Protein AF-0000000076758536 (afdb_homodimer)

Organism: NCBI:txid411473

Radius of gyration: 16.32 Å; Cα contacts (8 Å, |Δi|>4): 353; chains: 2; bounding box: 33×48×40 Å

Secondary structure (DSSP, 8-state):
-HHHHHHHHHHHHHHHTT-EEEE-B-TT-TT--SEEEEETTTEEEEEEE--TT----HHHHHHHHHHHHTT-EEEEE-SGGGHHHHHHHHHHGGG-/-HHHHHHHHHHHHHHHTT-EEEE-B-TT-TT--SEEEEETTTEEEEEEE--TT----HHHHHHHHHHHHTT-EEEEE-SGGGHHHHHHHHHHGGG-

InterPro domains:
  IPR011856 tRNA endonuclease-like domain superfamily [G3DSA:3.40.1350.10] (2-91)
  IPR014883 VRR-NUC domain [PF08774] (23-78)
  IPR014883 VRR-NUC domain [SM00990] (1-81)

pLDDT: mean 95.79, std 9.88, range [32.22, 98.94]

Foldseek 3Di:
DQQVVLLVLLQVVLVVQVWGKDQDDDVVQPQFAGIWIAHPPRFIAGEHTDAAPDDGDPSNVVNVVVCVVVPHHYYYHHDNVCSVVVVVVRVCVNVD/DQQVVLLVLLQVVLVVQVWGWDQDDDVVQPQFAGIWIAHPPRFIAGEHTDAAPDDGDPSNVVNVVVCVVVPHHYYYHHDNVCSVVVVVVRVCVNVD

Solvent-accessible surface area (backbone atoms only — not comparable to full-atom values): 10197 Å² total; per-residue (Å²): 111,66,38,57,52,41,50,51,52,46,34,50,52,34,42,75,65,68,23,46,54,43,49,43,40,28,82,95,47,83,40,58,42,48,27,40,37,44,28,57,81,47,28,58,36,34,35,32,72,29,39,72,88,54,75,79,50,71,59,30,50,50,42,46,51,52,43,41,73,25,49,38,49,70,42,80,40,39,51,68,81,53,44,62,58,50,53,52,49,45,67,48,66,74,73,112,110,65,37,57,52,41,50,52,51,45,33,51,52,34,42,75,64,68,23,46,55,43,49,44,40,28,84,96,47,81,42,60,42,47,27,38,36,43,28,57,81,47,28,57,36,35,35,31,74,31,39,74,89,55,76,81,51,71,59,31,50,52,42,44,50,52,42,41,72,25,48,39,50,69,42,79,42,39,51,67,81,52,45,61,57,50,53,51,49,46,69,50,67,74,74,112

Sequence (192 aa):
MLEKIIEEKLKKAVKQNGGVCWKFTSPGTAGVPDRIVLMPGGRIAFVEVKAPGEKPRPLQLSRHKLLRRLGFLVYVLDACEGIEKIISEVKSDGTTMLEKIIEEKLKKAVKQNGGVCWKFTSPGTAGVPDRIVLMPGGRIAFVEVKAPGEKPRPLQLSRHKLLRRLGFLVYVLDACEGIEKIISEVKSDGTT

Nearest PDB structures (foldseek):
  4qbo-assembly1_A-2  TM=9.221E-01  e=1.859E-09  Streptococcus phage P9
  4qbn-assembly1_A  TM=9.529E-01  e=3.570E-07  Salmonella phage SETP3
  4qbl-assembly3_D  TM=7.811E-01  e=3.197E-03  Psychrobacter sp. PRwf-1
  4qbl-assembly1_A  TM=7.409E-01  e=2.989E-03  Psychrobacter sp. PRwf-1
  5y7g-assembly3_C  TM=8.352E-01  e=6.640E-02  Pseudomonas aeruginosa PAO1

Structure (mmCIF, N/CA/C/O backbone):
data_AF-0000000076758536-model_v1
#
loop_
_entity.id
_entity.type
_entity.pdbx_description
1 polymer 'VRR-NUC domain protein'
#
loop_
_atom_site.group_PDB
_atom_site.id
_atom_site.type_symbol
_atom_site.label_atom_id
_atom_site.label_alt_id
_atom_site.label_comp_id
_atom_site.label_asym_id
_atom_site.label_entity_id
_atom_site.label_seq_id
_atom_site.pdbx_PDB_ins_code
_atom_site.Cartn_x
_atom_site.Cartn_y
_atom_site.Cartn_z
_atom_site.occupancy
_atom_site.B_iso_or_equiv
_atom_site.auth_seq_id
_atom_site.auth_comp_id
_atom_site.auth_asym_id
_atom_site.auth_atom_id
_atom_site.pdbx_PDB_model_num
ATOM 1 N N . MET A 1 1 ? -3.961 25.438 -4.25 1 73.69 1 MET A N 1
ATOM 2 C CA . MET A 1 1 ? -2.605 25.969 -4.129 1 73.69 1 MET A CA 1
ATOM 3 C C . MET A 1 1 ? -2.016 25.641 -2.762 1 73.69 1 MET A C 1
ATOM 5 O O . MET A 1 1 ? -0.959 25.016 -2.668 1 73.69 1 MET A O 1
ATOM 9 N N . LEU A 1 2 ? -2.895 25.828 -1.777 1 88.31 2 LEU A N 1
ATOM 10 C CA . LEU A 1 2 ? -2.373 25.609 -0.431 1 88.31 2 LEU A CA 1
ATOM 11 C C . LEU A 1 2 ? -2.221 24.125 -0.139 1 88.31 2 LEU A C 1
ATOM 13 O O . LEU A 1 2 ? -1.242 23.703 0.485 1 88.31 2 LEU A O 1
ATOM 17 N N . GLU A 1 3 ? -3.121 23.375 -0.771 1 92.94 3 GLU A N 1
ATOM 18 C CA . GLU A 1 3 ? -3.057 21.922 -0.582 1 92.94 3 GLU A CA 1
ATOM 19 C C . GLU A 1 3 ? -1.794 21.344 -1.207 1 92.94 3 GLU A C 1
ATOM 21 O O . GLU A 1 3 ? -1.15 20.469 -0.62 1 92.94 3 GLU A O 1
ATOM 26 N N . LYS A 1 4 ? -1.45 21.875 -2.336 1 95.44 4 LYS A N 1
ATOM 27 C CA . LYS A 1 4 ? -0.249 21.391 -3.018 1 95.44 4 LYS A CA 1
ATOM 28 C C . LYS A 1 4 ? 1.003 21.703 -2.199 1 95.44 4 LYS A C 1
ATOM 30 O O . LYS A 1 4 ? 1.93 20.891 -2.148 1 95.44 4 LYS A O 1
ATOM 35 N N . ILE A 1 5 ? 1.063 22.781 -1.595 1 96.62 5 ILE A N 1
ATOM 36 C CA . ILE A 1 5 ? 2.191 23.188 -0.762 1 96.62 5 ILE A CA 1
ATOM 37 C C . ILE A 1 5 ? 2.311 22.25 0.435 1 96.62 5 ILE A C 1
ATOM 39 O O . ILE A 1 5 ? 3.41 21.812 0.775 1 96.62 5 ILE A O 1
ATOM 43 N N . ILE A 1 6 ? 1.202 21.984 1.096 1 97.81 6 ILE A N 1
ATOM 44 C CA . ILE A 1 6 ? 1.181 21.094 2.252 1 97.81 6 ILE A CA 1
ATOM 45 C C . ILE A 1 6 ? 1.694 19.719 1.852 1 97.81 6 ILE A C 1
ATOM 47 O O . ILE A 1 6 ? 2.5 19.109 2.564 1 97.81 6 ILE A O 1
ATOM 51 N N . GLU A 1 7 ? 1.249 19.25 0.713 1 97.88 7 GLU A N 1
ATOM 52 C CA . GLU A 1 7 ? 1.66 17.953 0.207 1 97.88 7 GLU A CA 1
ATOM 53 C C . GLU A 1 7 ? 3.162 17.906 -0.066 1 97.88 7 GLU A C 1
ATOM 55 O O . GLU A 1 7 ? 3.84 16.953 0.302 1 97.88 7 GLU A O 1
ATOM 60 N N . GLU A 1 8 ? 3.67 18.906 -0.661 1 98.19 8 GLU A N 1
ATOM 61 C CA . GLU A 1 8 ? 5.094 18.969 -0.98 1 98.19 8 GLU A CA 1
ATOM 62 C C . GLU A 1 8 ? 5.941 19.016 0.287 1 98.19 8 GLU A C 1
ATOM 64 O O . GLU A 1 8 ? 7 18.391 0.355 1 98.19 8 GLU A O 1
ATOM 69 N N . LYS A 1 9 ? 5.492 19.766 1.207 1 98.56 9 LYS A N 1
ATOM 70 C CA . LYS A 1 9 ? 6.215 19.844 2.473 1 98.56 9 LYS A CA 1
ATOM 71 C C . LYS A 1 9 ? 6.199 18.516 3.203 1 98.56 9 LYS A C 1
ATOM 73 O O . LYS A 1 9 ? 7.184 18.141 3.842 1 98.56 9 LYS A O 1
ATOM 78 N N . LEU A 1 10 ? 5.074 17.844 3.174 1 98.75 10 LEU A N 1
ATOM 79 C CA . LEU A 1 10 ? 4.996 16.5 3.738 1 98.75 10 LEU A CA 1
ATOM 80 C C . LEU A 1 10 ? 6 15.562 3.068 1 98.75 10 LEU A C 1
ATOM 82 O O . LEU A 1 10 ? 6.73 14.836 3.746 1 98.75 10 LEU A O 1
ATOM 86 N N . LYS A 1 11 ? 6.016 15.617 1.745 1 98.75 11 LYS A N 1
ATOM 87 C CA . LYS A 1 11 ? 6.938 14.773 0.984 1 98.75 11 LYS A CA 1
ATOM 88 C C . LYS A 1 11 ? 8.383 15.039 1.392 1 98.75 11 LYS A C 1
ATOM 90 O O . LYS A 1 11 ? 9.156 14.094 1.602 1 98.75 11 LYS A O 1
ATOM 95 N N . LYS A 1 12 ? 8.688 16.234 1.481 1 98.75 12 LYS A N 1
ATOM 96 C CA . LYS A 1 12 ? 10.039 16.625 1.855 1 98.75 12 LYS A CA 1
ATOM 97 C C . LYS A 1 12 ? 10.383 16.141 3.264 1 98.75 12 LYS A C 1
ATOM 99 O O . LYS A 1 12 ? 11.477 15.633 3.504 1 98.75 12 LYS A O 1
ATOM 104 N N . ALA A 1 13 ? 9.5 16.328 4.18 1 98.75 13 ALA A N 1
ATOM 105 C CA . ALA A 1 13 ? 9.727 15.914 5.562 1 98.75 13 ALA A CA 1
ATOM 106 C C . ALA A 1 13 ? 9.914 14.406 5.664 1 98.75 13 ALA A C 1
ATOM 108 O O . ALA A 1 13 ? 10.781 13.93 6.402 1 98.75 13 ALA A O 1
ATOM 109 N N . VAL A 1 14 ? 9.117 13.672 4.965 1 98.81 14 VAL A N 1
ATOM 110 C CA . VAL A 1 14 ? 9.211 12.219 4.965 1 98.81 14 VAL A CA 1
ATOM 111 C C . VAL A 1 14 ? 10.57 11.781 4.418 1 98.81 14 VAL A C 1
ATOM 113 O O . VAL A 1 14 ? 11.227 10.914 4.992 1 98.81 14 VAL A O 1
ATOM 116 N N . LYS A 1 15 ? 10.953 12.398 3.338 1 98.81 15 LYS A N 1
ATOM 117 C CA . LYS A 1 15 ? 12.234 12.094 2.719 1 98.81 15 LYS A CA 1
ATOM 118 C C . LYS A 1 15 ? 13.391 12.375 3.676 1 98.81 15 LYS A C 1
ATOM 120 O O . LYS A 1 15 ? 14.328 11.586 3.779 1 98.81 15 LYS A O 1
ATOM 125 N N . GLN A 1 16 ? 13.25 13.453 4.34 1 98.62 16 GLN A N 1
ATOM 126 C CA . GLN A 1 16 ? 14.289 13.852 5.277 1 98.62 16 GLN A CA 1
ATOM 127 C C . GLN A 1 16 ? 14.398 12.859 6.434 1 98.62 16 GLN A C 1
ATOM 129 O O . GLN A 1 16 ? 15.422 12.812 7.125 1 98.62 16 GLN A O 1
ATOM 134 N N . ASN A 1 17 ? 13.398 12.133 6.629 1 98.38 17 ASN A N 1
ATOM 135 C CA . ASN A 1 17 ? 13.398 11.148 7.703 1 98.38 17 ASN A CA 1
ATOM 136 C C . ASN A 1 17 ? 13.594 9.727 7.168 1 98.38 17 ASN A C 1
ATOM 138 O O . ASN A 1 17 ? 13.258 8.758 7.844 1 98.38 17 ASN A O 1
ATOM 142 N N . GLY A 1 18 ? 14.023 9.602 5.918 1 98.56 18 GLY A N 1
ATOM 143 C CA . GLY A 1 18 ? 14.469 8.328 5.367 1 98.56 18 GLY A CA 1
ATOM 144 C C . GLY A 1 18 ? 13.344 7.535 4.723 1 98.56 18 GLY A C 1
ATOM 145 O O . GLY A 1 18 ? 13.523 6.371 4.355 1 98.56 18 GLY A O 1
ATOM 146 N N . GLY A 1 19 ? 12.188 8.227 4.605 1 98.75 19 GLY A N 1
ATOM 147 C CA . GLY A 1 19 ? 11.047 7.535 4.023 1 98.75 19 GLY A CA 1
ATOM 148 C C . GLY A 1 19 ? 10.672 8.055 2.648 1 98.75 19 GLY A C 1
ATOM 149 O O . GLY A 1 19 ? 11.43 8.805 2.035 1 98.75 19 GLY A O 1
ATOM 150 N N . VAL A 1 20 ? 9.57 7.512 2.158 1 98.88 20 VAL A N 1
ATOM 151 C CA . VAL A 1 20 ? 8.984 8 0.915 1 98.88 20 VAL A CA 1
ATOM 152 C C . VAL A 1 20 ? 7.504 8.32 1.134 1 98.88 20 VAL A C 1
ATOM 154 O O . VAL A 1 20 ? 6.852 7.723 1.992 1 98.88 20 VAL A O 1
ATOM 157 N N . CYS A 1 21 ? 7.082 9.273 0.412 1 98.88 21 CYS A N 1
ATOM 158 C CA . CYS A 1 21 ? 5.691 9.727 0.418 1 98.88 21 CYS A CA 1
ATOM 159 C C . CYS A 1 21 ? 5.109 9.711 -0.989 1 98.88 21 CYS A C 1
ATOM 161 O O . CYS A 1 21 ? 5.277 10.672 -1.744 1 98.88 21 CYS A O 1
ATOM 163 N N . TRP A 1 22 ? 4.414 8.633 -1.307 1 98.88 22 TRP A N 1
ATOM 164 C CA . TRP A 1 22 ? 3.941 8.445 -2.674 1 98.88 22 TRP A CA 1
ATOM 165 C C . TRP A 1 22 ? 2.471 8.828 -2.797 1 98.88 22 TRP A C 1
ATOM 167 O O . TRP A 1 22 ? 1.717 8.75 -1.824 1 98.88 22 TRP A O 1
ATOM 177 N N . LYS A 1 23 ? 2.102 9.352 -4.031 1 98.62 23 LYS A N 1
ATOM 178 C CA . LYS A 1 23 ? 0.676 9.477 -4.32 1 98.62 23 LYS A CA 1
ATOM 179 C C . LYS A 1 23 ? -0.011 8.117 -4.285 1 98.62 23 LYS A C 1
ATOM 181 O O . LYS A 1 23 ? 0.539 7.125 -4.766 1 98.62 23 LYS A O 1
ATOM 186 N N . PHE A 1 24 ? -1.117 8.047 -3.619 1 98.75 24 PHE A N 1
ATOM 187 C CA . PHE A 1 24 ? -1.87 6.805 -3.545 1 98.75 24 PHE A CA 1
ATOM 188 C C . PHE A 1 24 ? -3.178 6.918 -4.32 1 98.75 24 PHE A C 1
ATOM 190 O O . PHE A 1 24 ? -4.082 7.652 -3.918 1 98.75 24 PHE A O 1
ATOM 197 N N . THR A 1 25 ? -3.234 6.289 -5.465 1 98.62 25 THR A N 1
ATOM 198 C CA . THR A 1 25 ? -4.434 6.145 -6.285 1 98.62 25 THR A CA 1
ATOM 199 C C . THR A 1 25 ? -4.805 4.672 -6.441 1 98.62 25 THR A C 1
ATOM 201 O O . THR A 1 25 ? -3.936 3.832 -6.691 1 98.62 25 THR A O 1
ATOM 204 N N . SER A 1 26 ? -6.059 4.414 -6.332 1 98.69 26 SER A N 1
ATOM 205 C CA . SER A 1 26 ? -6.523 3.035 -6.457 1 98.69 26 SER A CA 1
ATOM 206 C C . SER A 1 26 ? -7.754 2.945 -7.355 1 98.69 26 SER A C 1
ATOM 208 O O . SER A 1 26 ? -8.883 2.922 -6.871 1 98.69 26 SER A O 1
ATOM 210 N N . PRO A 1 27 ? -7.48 2.852 -8.656 1 97.88 27 PRO A N 1
ATOM 211 C CA . PRO A 1 27 ? -8.633 2.691 -9.547 1 97.88 27 PRO A CA 1
ATOM 212 C C . PRO A 1 27 ? -9.578 1.582 -9.094 1 97.88 27 PRO A C 1
ATOM 214 O O . PRO A 1 27 ? -9.133 0.468 -8.805 1 97.88 27 PRO A O 1
ATOM 217 N N . GLY A 1 28 ? -10.812 1.926 -9.031 1 97 28 GLY A N 1
ATOM 218 C CA . GLY A 1 28 ? -11.789 0.955 -8.562 1 97 28 GLY A CA 1
ATOM 219 C C . GLY A 1 28 ? -12.133 1.111 -7.094 1 97 28 GLY A C 1
ATOM 220 O O . GLY A 1 28 ? -13.094 0.509 -6.609 1 97 28 GLY A O 1
ATOM 221 N N . THR A 1 29 ? -11.297 1.911 -6.406 1 98.25 29 THR A N 1
ATOM 222 C CA . THR A 1 29 ? -11.539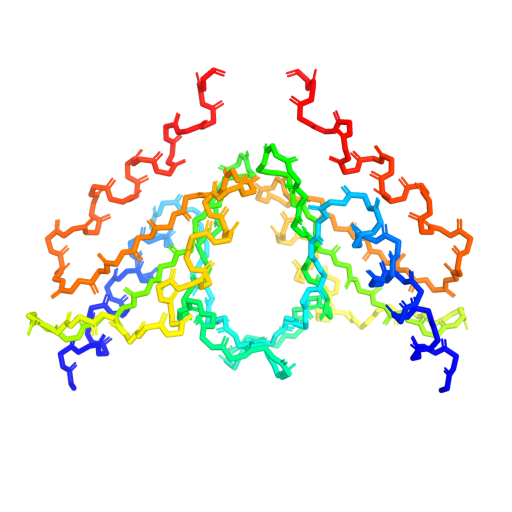 2.197 -4.996 1 98.25 29 THR A CA 1
ATOM 223 C C . THR A 1 29 ? -11.516 3.701 -4.742 1 98.25 29 THR A C 1
ATOM 225 O O . THR A 1 29 ? -10.453 4.289 -4.543 1 98.25 29 THR A O 1
ATOM 228 N N . ALA A 1 30 ? -12.695 4.273 -4.621 1 97.75 30 ALA A N 1
ATOM 229 C CA . ALA A 1 30 ? -12.797 5.715 -4.41 1 97.75 30 ALA A CA 1
ATOM 230 C C . ALA A 1 30 ? -12.508 6.074 -2.955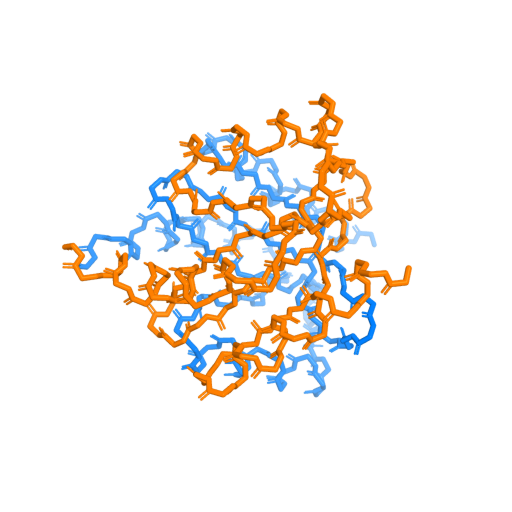 1 97.75 30 ALA A C 1
ATOM 232 O O . ALA A 1 30 ? -12.688 5.25 -2.057 1 97.75 30 ALA A O 1
ATOM 233 N N . GLY A 1 31 ? -12.016 7.188 -2.746 1 98.5 31 GLY A N 1
ATOM 234 C CA . GLY A 1 31 ? -11.945 7.762 -1.412 1 98.5 31 GLY A CA 1
ATOM 235 C C . GLY A 1 31 ? -10.695 7.367 -0.653 1 98.5 31 GLY A C 1
ATOM 236 O O . GLY A 1 31 ? -10.594 7.605 0.552 1 98.5 31 GLY A O 1
ATOM 237 N N . VAL A 1 32 ? -9.719 6.77 -1.335 1 98.88 32 VAL A N 1
ATOM 238 C CA . VAL A 1 32 ? -8.492 6.406 -0.635 1 98.88 32 VAL A CA 1
ATOM 239 C C . VAL A 1 32 ? -7.703 7.668 -0.292 1 98.88 32 VAL A C 1
ATOM 241 O O . VAL A 1 32 ? -7.84 8.695 -0.959 1 98.88 32 VAL A O 1
ATOM 244 N N . PRO A 1 33 ? -6.918 7.609 0.768 1 98.88 33 PRO A N 1
ATOM 245 C CA . PRO A 1 33 ? -6.125 8.789 1.134 1 98.88 33 PRO A CA 1
ATOM 246 C C . PRO A 1 33 ? -5.156 9.211 0.033 1 98.88 33 PRO A C 1
ATOM 248 O O . PRO A 1 33 ? -4.723 8.383 -0.767 1 98.88 33 PRO A O 1
ATOM 251 N N . ASP A 1 34 ? -4.789 10.422 0.003 1 98.75 34 ASP A N 1
ATOM 252 C CA . ASP A 1 34 ? -3.971 11.023 -1.045 1 98.75 34 ASP A CA 1
ATOM 253 C C . ASP A 1 34 ? -2.564 10.43 -1.058 1 98.75 34 ASP A C 1
ATOM 255 O O . ASP A 1 34 ? -1.953 10.289 -2.119 1 98.75 34 ASP A O 1
ATOM 259 N N . ARG A 1 35 ? -2.057 10.195 0.162 1 98.94 35 ARG A N 1
ATOM 260 C CA . ARG A 1 35 ? -0.648 9.828 0.262 1 98.94 35 ARG A CA 1
ATOM 261 C C . ARG A 1 35 ? -0.468 8.578 1.118 1 98.94 35 ARG A C 1
ATOM 263 O O . ARG A 1 35 ? -1.182 8.391 2.105 1 98.94 35 ARG A O 1
ATOM 270 N N . ILE A 1 36 ? 0.458 7.785 0.728 1 98.94 36 ILE A N 1
ATOM 271 C CA . ILE A 1 36 ? 0.989 6.723 1.576 1 98.94 36 ILE A CA 1
ATOM 272 C C . ILE A 1 36 ? 2.414 7.07 2.002 1 98.94 36 ILE A C 1
ATOM 274 O O . ILE A 1 36 ? 3.256 7.402 1.164 1 98.94 36 ILE A O 1
ATOM 278 N N . VAL A 1 37 ? 2.592 7.137 3.285 1 98.88 37 VAL A N 1
ATOM 279 C CA . VAL A 1 37 ? 3.891 7.422 3.885 1 98.88 37 VAL A CA 1
ATOM 280 C C . VAL A 1 37 ? 4.551 6.121 4.336 1 98.88 37 VAL A C 1
ATOM 282 O O . VAL A 1 37 ? 3.986 5.379 5.141 1 98.88 37 VAL A O 1
ATOM 285 N N . LEU A 1 38 ? 5.723 5.812 3.781 1 98.81 38 LEU A N 1
ATOM 286 C CA . LEU A 1 38 ? 6.484 4.602 4.066 1 98.81 38 LEU A CA 1
ATOM 287 C C . LEU A 1 38 ? 7.828 4.941 4.711 1 98.81 38 LEU A C 1
ATOM 289 O O . LEU A 1 38 ? 8.68 5.566 4.078 1 98.81 38 LEU A O 1
ATOM 293 N N . MET A 1 39 ? 7.949 4.562 5.977 1 98.69 39 MET A N 1
ATOM 294 C CA . MET A 1 39 ? 9.117 4.93 6.77 1 98.69 39 MET A CA 1
ATOM 295 C C . MET A 1 39 ? 9.953 3.699 7.105 1 98.69 39 MET A C 1
ATOM 297 O O . MET A 1 39 ? 9.461 2.572 7.055 1 98.69 39 MET A O 1
ATOM 301 N N . PRO A 1 40 ? 11.258 3.906 7.367 1 98.12 40 PRO A N 1
ATOM 302 C CA . PRO A 1 40 ? 12.078 2.775 7.805 1 98.12 40 PRO A CA 1
ATOM 303 C C . PRO A 1 40 ? 11.461 2.01 8.969 1 98.12 40 PRO A C 1
ATOM 305 O O . PRO A 1 40 ? 10.789 2.6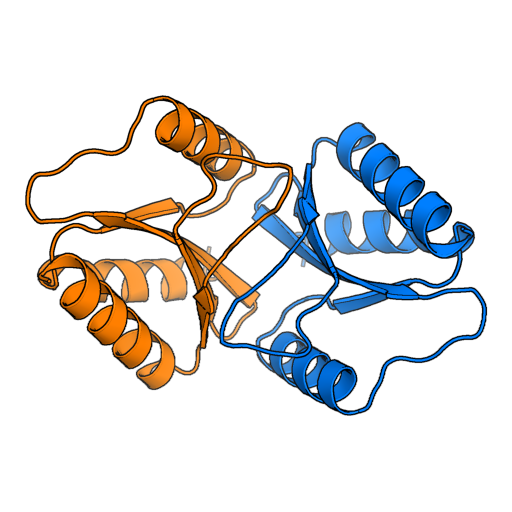05 9.82 1 98.12 40 PRO A O 1
ATOM 308 N N . GLY A 1 41 ? 11.758 0.684 9.039 1 96.62 41 GLY A N 1
ATOM 309 C CA . GLY A 1 41 ? 11.188 -0.167 10.078 1 96.62 41 GLY A CA 1
ATOM 310 C C . GLY A 1 41 ? 9.828 -0.724 9.711 1 96.62 41 GLY A C 1
ATOM 311 O O . GLY A 1 41 ? 9.141 -1.309 10.547 1 96.62 41 GLY A O 1
ATOM 312 N N . GLY A 1 42 ? 9.469 -0.542 8.477 1 97.31 42 GLY A N 1
ATOM 313 C CA . GLY A 1 42 ? 8.18 -1.041 8.023 1 97.31 42 GLY A CA 1
ATOM 314 C C . GLY A 1 42 ? 7.004 -0.249 8.562 1 97.31 42 GLY A C 1
ATOM 315 O O . GLY A 1 42 ? 5.922 -0.8 8.773 1 97.31 42 GLY A O 1
ATOM 316 N N . ARG A 1 43 ? 7.293 1.002 8.828 1 98 43 ARG A N 1
ATOM 317 C CA . ARG A 1 43 ? 6.246 1.859 9.375 1 98 43 ARG A CA 1
ATOM 318 C C . ARG A 1 43 ? 5.48 2.562 8.258 1 98 43 ARG A C 1
ATOM 320 O O . ARG A 1 43 ? 6.074 3 7.273 1 98 43 ARG A O 1
ATOM 327 N N . ILE A 1 44 ? 4.145 2.641 8.484 1 98.5 44 ILE A N 1
ATOM 328 C CA . ILE A 1 44 ? 3.295 3.158 7.418 1 98.5 44 ILE A CA 1
ATOM 329 C C . ILE A 1 44 ? 2.211 4.055 8.008 1 98.5 44 ILE A C 1
ATOM 331 O O . ILE A 1 44 ? 1.705 3.791 9.102 1 98.5 44 ILE A O 1
ATOM 335 N N . ALA A 1 45 ? 1.851 5.066 7.203 1 98.75 45 ALA A N 1
ATOM 336 C CA . ALA A 1 45 ? 0.651 5.859 7.469 1 98.75 45 ALA A CA 1
ATOM 337 C C . ALA A 1 45 ? -0.006 6.309 6.168 1 98.75 45 ALA A C 1
ATOM 339 O O . ALA A 1 45 ? 0.667 6.477 5.148 1 98.75 45 ALA A O 1
ATOM 340 N N . PHE A 1 46 ? -1.285 6.508 6.234 1 98.94 46 PHE A N 1
ATOM 341 C CA . PHE A 1 46 ? -2.057 7.137 5.168 1 98.94 46 PHE A CA 1
ATOM 342 C C . PHE A 1 46 ? -2.406 8.578 5.527 1 98.94 46 PHE A C 1
ATOM 344 O O . PHE A 1 46 ? -2.789 8.859 6.664 1 98.94 46 PHE A O 1
ATOM 351 N N . VAL A 1 47 ? -2.295 9.469 4.531 1 98.94 47 VAL A N 1
ATOM 352 C CA . VAL A 1 47 ? -2.529 10.875 4.836 1 98.94 47 VAL A CA 1
ATOM 353 C C . VAL A 1 47 ? -3.475 11.477 3.801 1 98.94 47 VAL A C 1
ATOM 355 O O . VAL A 1 47 ? -3.184 11.461 2.602 1 98.94 47 VAL A O 1
ATOM 358 N N . GLU A 1 48 ? -4.551 11.953 4.266 1 98.88 48 GLU A N 1
ATOM 359 C CA . GLU A 1 48 ? -5.477 12.766 3.482 1 98.88 48 GLU A CA 1
ATOM 360 C C . GLU A 1 48 ? -5.156 14.25 3.613 1 98.88 48 GLU A C 1
ATOM 362 O O . GLU A 1 48 ? -5.27 14.82 4.703 1 98.88 48 GLU A O 1
ATOM 367 N N . VAL A 1 49 ? -4.809 14.836 2.502 1 98.62 49 VAL A N 1
ATOM 368 C CA . VAL A 1 49 ? -4.426 16.25 2.543 1 98.62 49 VAL A CA 1
ATOM 369 C C . VAL A 1 49 ? -5.613 17.125 2.137 1 98.62 49 VAL A C 1
ATOM 371 O O . VAL A 1 49 ? -6.305 16.812 1.16 1 98.62 49 VAL A O 1
ATOM 374 N N . LYS A 1 50 ? -5.809 18.094 2.957 1 98.19 50 LYS A N 1
ATOM 375 C CA . LYS A 1 50 ? -6.891 19.031 2.691 1 98.19 50 LYS A CA 1
ATOM 376 C C . LYS A 1 50 ? -6.395 20.484 2.732 1 98.19 50 LYS A C 1
ATOM 378 O O . LYS A 1 50 ? -5.391 20.781 3.387 1 98.19 50 LYS A O 1
ATOM 383 N N . ALA A 1 51 ? -7.125 21.344 2.035 1 96.25 51 ALA A N 1
ATOM 384 C CA . ALA A 1 51 ? -6.906 22.766 2.234 1 96.25 51 ALA A CA 1
ATOM 385 C C . ALA A 1 51 ? -7.273 23.188 3.656 1 96.25 51 ALA A C 1
ATOM 387 O O . ALA A 1 51 ? -8.047 22.5 4.332 1 96.25 51 ALA A O 1
ATOM 388 N N . PRO A 1 52 ? -6.637 24.25 4.102 1 94.31 52 PRO A N 1
ATOM 389 C CA . PRO A 1 52 ? -6.926 24.703 5.465 1 94.31 52 PRO A CA 1
ATOM 390 C C . PRO A 1 52 ? -8.422 24.859 5.73 1 94.31 52 PRO A C 1
ATOM 392 O O . PRO A 1 52 ? -9.109 25.562 5 1 94.31 52 PRO A O 1
ATOM 395 N N . GLY A 1 53 ? -8.867 24.062 6.723 1 90.75 53 GLY A N 1
ATOM 396 C CA . GLY A 1 53 ? -10.242 24.203 7.164 1 90.75 53 GLY A CA 1
ATOM 397 C C . GLY A 1 53 ? -11.203 23.266 6.441 1 90.75 53 GLY A C 1
ATOM 398 O O . GLY A 1 53 ? -12.367 23.156 6.816 1 90.75 53 GLY A O 1
ATOM 399 N N . GLU A 1 54 ? -10.742 22.672 5.422 1 96 54 GLU A N 1
ATOM 400 C CA . GLU A 1 54 ? -11.586 21.734 4.68 1 96 54 GLU A CA 1
ATOM 401 C C . GLU A 1 54 ? -11.602 20.359 5.332 1 96 54 GLU A C 1
ATOM 403 O O . GLU A 1 54 ? -10.617 19.938 5.934 1 96 54 GLU A O 1
ATOM 408 N N . LYS A 1 55 ? -12.734 19.75 5.203 1 96 55 LYS A N 1
ATOM 409 C CA . LYS A 1 55 ? -12.914 18.422 5.805 1 96 55 LYS A CA 1
ATOM 410 C C . LYS A 1 55 ? -13.016 17.344 4.73 1 96 55 LYS A C 1
ATOM 412 O O . LYS A 1 55 ? -13.438 17.609 3.605 1 96 55 LYS A O 1
ATOM 417 N N . PRO A 1 56 ? -12.734 16.109 5.113 1 97.69 56 PRO A N 1
ATOM 418 C CA . PRO A 1 56 ? -12.922 15.016 4.156 1 97.69 56 PRO A CA 1
ATOM 419 C C . PRO A 1 56 ? -14.391 14.75 3.84 1 97.69 56 PRO A C 1
ATOM 421 O O . PRO A 1 56 ? -15.266 15.047 4.656 1 97.69 56 PRO A O 1
ATOM 424 N N . ARG A 1 57 ? -14.562 14.266 2.701 1 98.31 57 ARG A N 1
ATOM 425 C CA . ARG A 1 57 ? -15.898 13.836 2.305 1 98.31 57 ARG A CA 1
ATOM 426 C C . ARG A 1 57 ? -16.297 12.555 3.023 1 98.31 57 ARG A C 1
ATOM 428 O O . ARG A 1 57 ? -15.445 11.82 3.523 1 98.31 57 ARG A O 1
ATOM 435 N N . PRO A 1 58 ? -17.531 12.305 3.041 1 98.5 58 PRO A N 1
ATOM 436 C CA . PRO A 1 58 ? -18.016 11.117 3.754 1 98.5 58 PRO A CA 1
ATOM 437 C C . PRO A 1 58 ? -17.375 9.828 3.26 1 98.5 58 PRO A C 1
ATOM 439 O O . PRO A 1 58 ? -17.047 8.945 4.062 1 98.5 58 PRO A O 1
ATOM 442 N N . LEU A 1 59 ? -17.188 9.664 2.004 1 98.5 59 LEU A N 1
ATOM 443 C CA . LEU A 1 59 ? -16.578 8.461 1.453 1 98.5 59 LEU A CA 1
ATOM 444 C C . LEU A 1 59 ? -15.141 8.32 1.928 1 98.5 59 LEU A C 1
ATOM 446 O O . LEU A 1 59 ? -14.672 7.203 2.191 1 98.5 59 LEU A O 1
ATOM 450 N N . GLN A 1 60 ? -14.469 9.43 1.96 1 98.81 60 GLN A N 1
ATOM 451 C CA . GLN A 1 60 ? -13.102 9.398 2.475 1 98.81 60 GLN A CA 1
ATOM 452 C C . GLN A 1 60 ? -13.078 8.961 3.938 1 98.81 60 GLN A C 1
ATOM 454 O O . GLN A 1 60 ? -12.211 8.18 4.344 1 98.81 60 GLN A O 1
ATOM 459 N N . LEU A 1 61 ? -14.039 9.5 4.695 1 98.75 61 LEU A N 1
ATOM 460 C CA . LEU A 1 61 ? -14.117 9.148 6.105 1 98.75 61 LEU A CA 1
ATOM 461 C C . LEU A 1 61 ? -14.391 7.656 6.281 1 98.75 61 LEU A C 1
ATOM 463 O O . LEU A 1 61 ? -13.859 7.027 7.203 1 98.75 61 LEU A O 1
ATOM 467 N N . SER A 1 62 ? -15.156 7.129 5.434 1 98.69 62 SER A N 1
ATOM 468 C CA . SER A 1 62 ? -15.445 5.699 5.477 1 98.69 62 SER A CA 1
ATOM 469 C C . SER A 1 62 ? -14.195 4.875 5.184 1 98.69 62 SER A C 1
ATOM 471 O O . SER A 1 62 ? -13.93 3.873 5.855 1 98.69 62 SER A O 1
ATOM 473 N N . ARG A 1 63 ? -13.422 5.309 4.254 1 98.81 63 ARG A N 1
ATOM 474 C CA . ARG A 1 63 ? -12.172 4.633 3.936 1 98.81 63 ARG A CA 1
ATOM 475 C C . ARG A 1 63 ? -11.18 4.746 5.09 1 98.81 63 ARG A C 1
ATOM 477 O O . ARG A 1 63 ? -10.469 3.785 5.402 1 98.81 63 ARG A O 1
ATOM 484 N N . HIS A 1 64 ? -11.133 5.926 5.691 1 98.94 64 HIS A N 1
ATOM 485 C CA . HIS A 1 64 ? -10.266 6.113 6.848 1 98.94 64 HIS A CA 1
ATOM 486 C C . HIS A 1 64 ? -10.633 5.145 7.969 1 98.94 64 HIS A C 1
ATOM 488 O O . HIS A 1 64 ? -9.75 4.555 8.594 1 98.94 64 HIS A O 1
ATOM 494 N N . LYS A 1 65 ? -11.93 5.082 8.188 1 98.88 65 LYS A N 1
ATOM 495 C CA . LYS A 1 65 ? -12.406 4.195 9.242 1 98.88 65 LYS A CA 1
ATOM 496 C C . LYS A 1 65 ? -12.008 2.748 8.969 1 98.88 65 LYS A C 1
ATOM 498 O O . LYS A 1 65 ? -11.594 2.029 9.875 1 98.88 65 LYS A O 1
ATOM 503 N N . LEU A 1 66 ? -12.141 2.344 7.766 1 98.81 66 LEU A N 1
ATOM 504 C CA . LEU A 1 66 ? -11.742 0.997 7.367 1 98.81 66 LEU A CA 1
ATOM 505 C C . LEU A 1 66 ? -10.258 0.767 7.629 1 98.81 66 LEU A C 1
ATOM 507 O O . LEU A 1 66 ? -9.875 -0.245 8.219 1 98.81 66 LEU A O 1
ATOM 511 N N . LEU A 1 67 ? -9.438 1.682 7.211 1 98.88 67 LEU A N 1
ATOM 512 C CA . LEU A 1 67 ? -7.996 1.578 7.383 1 98.88 67 LEU A CA 1
ATOM 513 C C . LEU A 1 67 ? -7.625 1.536 8.859 1 98.88 67 LEU A C 1
ATOM 515 O O . LEU A 1 67 ? -6.77 0.746 9.266 1 98.88 67 LEU A O 1
ATOM 519 N N . ARG A 1 68 ? -8.328 2.361 9.633 1 98.88 68 ARG A N 1
ATOM 520 C CA . ARG A 1 68 ? -8.062 2.373 11.062 1 98.88 68 ARG A CA 1
ATOM 521 C C . ARG A 1 68 ? -8.484 1.058 11.711 1 98.88 68 ARG A C 1
ATOM 523 O O . ARG A 1 68 ? -7.805 0.552 12.602 1 98.88 68 ARG A O 1
ATOM 530 N N . ARG A 1 69 ? -9.617 0.532 11.266 1 98.75 69 ARG A N 1
ATOM 531 C CA . ARG A 1 69 ? -10.086 -0.743 11.797 1 98.75 69 ARG A CA 1
ATOM 532 C C . ARG A 1 69 ? -9.094 -1.859 11.508 1 98.75 69 ARG A C 1
ATOM 534 O O . ARG A 1 69 ? -8.945 -2.793 12.297 1 98.75 69 ARG A O 1
ATOM 541 N N . LEU A 1 70 ? -8.43 -1.726 10.453 1 98.5 70 LEU A N 1
ATOM 542 C CA . LEU A 1 70 ? -7.43 -2.721 10.086 1 98.5 70 LEU A CA 1
ATOM 543 C C . LEU A 1 70 ? -6.137 -2.506 10.859 1 98.5 70 LEU A C 1
ATOM 545 O O . LEU A 1 70 ? -5.242 -3.352 10.828 1 98.5 70 LEU A O 1
ATOM 549 N N . GLY A 1 71 ? -5.992 -1.364 11.492 1 98.12 71 GLY A N 1
ATOM 550 C CA . GLY A 1 71 ? -4.852 -1.144 12.367 1 98.12 71 GLY A CA 1
ATOM 551 C C . GLY A 1 71 ? -3.854 -0.147 11.805 1 98.12 71 GLY A C 1
ATOM 552 O O . GLY A 1 71 ? -2.738 -0.023 12.312 1 98.12 71 GLY A O 1
ATOM 553 N N . PHE A 1 72 ? -4.285 0.646 10.812 1 98.56 72 PHE A N 1
ATOM 554 C CA . PHE A 1 72 ? -3.346 1.56 10.172 1 98.56 72 PHE A CA 1
ATOM 555 C C . PHE A 1 72 ? -3.525 2.977 10.703 1 98.56 72 PHE A C 1
ATOM 557 O O . PHE A 1 72 ? -4.633 3.369 11.078 1 98.56 72 PHE A O 1
ATOM 564 N N . LEU A 1 73 ? -2.416 3.68 10.68 1 98.69 73 LEU A N 1
ATOM 565 C CA . LEU A 1 73 ? -2.455 5.109 10.969 1 98.69 73 LEU A CA 1
ATOM 566 C C . LEU A 1 73 ? -3.006 5.895 9.789 1 98.69 73 LEU A C 1
ATOM 568 O O . LEU A 1 73 ? -2.578 5.691 8.648 1 98.69 73 LEU A O 1
ATOM 572 N N . VAL A 1 74 ? -3.979 6.727 10.102 1 98.88 74 VAL A N 1
ATOM 573 C CA . VAL A 1 74 ? -4.586 7.586 9.094 1 98.88 74 VAL A CA 1
ATOM 574 C C . VAL A 1 74 ? -4.699 9.016 9.625 1 98.88 74 VAL A C 1
ATOM 576 O O . VAL A 1 74 ? -5.176 9.234 10.742 1 98.88 74 VAL A O 1
ATOM 579 N N . TYR A 1 75 ? -4.293 9.961 8.805 1 98.75 75 TYR A N 1
ATOM 580 C CA . TYR A 1 75 ? -4.316 11.359 9.219 1 98.75 75 TYR A CA 1
ATOM 581 C C . TYR A 1 75 ? -5.012 12.227 8.18 1 98.75 75 TYR A C 1
ATOM 583 O O . TYR A 1 75 ? -4.922 11.961 6.98 1 98.75 75 TYR A O 1
ATOM 591 N N . VAL A 1 76 ? -5.68 13.18 8.688 1 98.62 76 VAL A N 1
ATOM 592 C CA . VAL A 1 76 ? -6.082 14.312 7.871 1 98.62 76 VAL A CA 1
ATOM 593 C C . VAL A 1 76 ? -5.145 15.492 8.125 1 98.62 76 VAL A C 1
ATOM 595 O O . VAL A 1 76 ? -4.957 15.906 9.273 1 98.62 76 VAL A O 1
ATOM 598 N N . LEU A 1 77 ? -4.566 15.953 7.066 1 98.44 77 LEU A N 1
ATOM 599 C CA . LEU A 1 77 ? -3.582 17.031 7.172 1 98.44 77 LEU A CA 1
ATOM 600 C C . LEU A 1 77 ? -4.043 18.266 6.414 1 98.44 77 LEU A C 1
ATOM 602 O O . LEU A 1 77 ? -4.164 18.234 5.184 1 98.44 77 LEU A O 1
ATOM 606 N N . ASP A 1 78 ? -4.277 19.359 7.164 1 97.62 78 ASP A N 1
ATOM 607 C CA . ASP A 1 78 ? -4.785 20.562 6.508 1 97.62 78 ASP A CA 1
ATOM 608 C C . ASP A 1 78 ? -3.92 21.766 6.836 1 97.62 78 ASP A C 1
ATOM 610 O O . ASP A 1 78 ? -4.312 22.906 6.574 1 97.62 78 ASP A O 1
ATOM 614 N N . ALA A 1 79 ? -2.797 21.484 7.441 1 97.12 79 ALA A N 1
ATOM 615 C CA . ALA A 1 79 ? -1.826 22.531 7.73 1 97.12 79 ALA A CA 1
ATOM 616 C C . ALA A 1 79 ? -0.42 21.953 7.871 1 97.12 79 ALA A C 1
ATOM 618 O O . ALA A 1 79 ? -0.248 20.828 8.352 1 97.12 79 ALA A O 1
ATOM 619 N N . CYS A 1 80 ? 0.594 22.797 7.605 1 97.38 80 CYS A N 1
ATOM 620 C CA . CYS A 1 80 ? 1.979 22.328 7.676 1 97.38 80 CYS A CA 1
ATOM 621 C C . CYS A 1 80 ? 2.379 22.031 9.109 1 97.38 80 CYS A C 1
ATOM 623 O O . CYS A 1 80 ? 3.221 21.156 9.352 1 97.38 80 CYS A O 1
ATOM 625 N N . GLU A 1 81 ? 1.734 22.609 9.984 1 97.25 81 GLU A N 1
ATOM 626 C CA . GLU A 1 81 ? 2.078 22.453 11.398 1 97.25 81 GLU A CA 1
ATOM 627 C C . GLU A 1 81 ? 1.856 21.031 11.875 1 97.25 81 GLU A C 1
ATOM 629 O O . GLU A 1 81 ? 2.471 20.594 12.852 1 97.25 81 GLU A O 1
ATOM 634 N N . GLY A 1 82 ? 1.029 20.281 11.266 1 97.88 82 GLY A N 1
ATOM 635 C CA . GLY A 1 82 ? 0.729 18.922 11.664 1 97.88 82 GLY A CA 1
ATOM 636 C C . GLY A 1 82 ? 1.746 17.906 11.164 1 97.88 82 GLY A C 1
ATOM 637 O O . GLY A 1 82 ? 1.77 16.766 11.625 1 97.88 82 GLY A O 1
ATOM 638 N N . ILE A 1 83 ? 2.648 18.297 10.328 1 98.56 83 ILE A N 1
ATOM 639 C CA . ILE A 1 83 ? 3.535 17.375 9.617 1 98.56 83 ILE A CA 1
ATOM 640 C C . ILE A 1 83 ? 4.5 16.719 10.609 1 98.56 83 ILE A C 1
ATOM 642 O O . ILE A 1 83 ? 4.664 15.5 10.609 1 98.56 83 ILE A O 1
ATOM 646 N N . GLU A 1 84 ? 5.094 17.5 11.398 1 98.12 84 GLU A N 1
ATOM 647 C CA . GLU A 1 84 ? 6.059 16.953 12.359 1 98.12 84 GLU A CA 1
ATOM 648 C C . GLU A 1 84 ? 5.402 15.953 13.297 1 98.12 84 GLU A C 1
ATOM 650 O O . GLU A 1 84 ? 6.012 14.945 13.656 1 98.12 84 GLU A O 1
ATOM 655 N N . LYS A 1 85 ? 4.27 16.297 13.766 1 97.81 85 LYS A N 1
ATOM 656 C CA . LYS A 1 85 ? 3.539 15.383 14.648 1 97.81 85 LYS A CA 1
ATOM 657 C C . LYS A 1 85 ? 3.277 14.047 13.969 1 97.81 85 LYS A C 1
ATOM 659 O O . LYS A 1 85 ? 3.461 12.992 14.578 1 97.81 85 LYS A O 1
ATOM 664 N N . ILE A 1 86 ? 2.871 14.102 12.766 1 98.25 86 ILE A N 1
ATOM 665 C CA . ILE A 1 86 ? 2.588 12.891 12.008 1 98.25 86 ILE A CA 1
ATOM 666 C C . ILE A 1 86 ? 3.857 12.055 11.883 1 98.25 86 ILE A C 1
ATOM 668 O O . ILE A 1 86 ? 3.846 10.852 12.172 1 98.25 86 ILE A O 1
ATOM 672 N N . ILE A 1 87 ? 4.902 12.688 11.5 1 98.31 87 ILE A N 1
ATOM 673 C CA . ILE A 1 87 ? 6.172 11.984 11.32 1 98.31 87 ILE A CA 1
ATOM 674 C C . ILE A 1 87 ? 6.594 11.328 12.633 1 98.31 87 ILE A C 1
ATOM 676 O O . ILE A 1 87 ? 6.996 10.164 12.648 1 98.31 87 ILE A O 1
ATOM 680 N N . SER A 1 88 ? 6.508 12.086 13.656 1 97.88 88 SER A N 1
ATOM 681 C CA . SER A 1 88 ? 6.895 11.578 14.969 1 97.88 88 SER A CA 1
ATOM 682 C C . SER A 1 88 ? 6.055 10.367 15.367 1 97.88 88 SER A C 1
ATOM 684 O O . SER A 1 88 ? 6.582 9.391 15.898 1 97.88 88 SER A O 1
ATOM 686 N N . GLU A 1 89 ? 4.824 10.438 15.141 1 98.06 89 GLU A N 1
ATOM 687 C CA . GLU A 1 89 ? 3.916 9.359 15.516 1 98.06 89 GLU A CA 1
ATOM 688 C C . GLU A 1 89 ? 4.184 8.102 14.688 1 98.06 89 GLU A C 1
ATOM 690 O O . GLU A 1 89 ? 4.148 6.988 15.219 1 98.06 89 GLU A O 1
ATOM 695 N N . VAL A 1 90 ? 4.414 8.297 13.43 1 97.69 90 VAL A N 1
ATOM 696 C CA . VAL A 1 90 ? 4.676 7.156 12.555 1 97.69 90 VAL A CA 1
ATOM 697 C C . VAL A 1 90 ? 5.973 6.469 12.984 1 97.69 90 VAL A C 1
ATOM 699 O O . VAL A 1 90 ? 6.051 5.238 13.008 1 97.69 90 VAL A O 1
ATOM 702 N N . LYS A 1 91 ? 6.926 7.227 13.344 1 96 91 LYS A N 1
ATOM 703 C CA . LYS A 1 91 ? 8.219 6.684 13.742 1 96 91 LYS A CA 1
ATOM 704 C C . LYS A 1 91 ? 8.125 5.953 15.078 1 96 91 LYS A C 1
ATOM 706 O O . LYS A 1 91 ? 8.867 4.996 15.32 1 96 91 LYS A O 1
ATOM 711 N N . SER A 1 92 ? 7.238 6.363 15.914 1 90.81 92 SER A N 1
ATOM 712 C CA . SER A 1 92 ? 7.109 5.789 17.25 1 90.81 92 SER A CA 1
ATOM 713 C C . SER A 1 92 ? 6.211 4.555 17.234 1 90.81 92 SER A C 1
ATOM 715 O O . SER A 1 92 ? 6.25 3.746 18.172 1 90.81 92 SER A O 1
ATOM 717 N N . ASP A 1 93 ? 5.172 4.402 16.469 1 77.06 93 ASP A N 1
ATOM 718 C CA . ASP A 1 93 ? 4.207 3.309 16.406 1 77.06 93 ASP A CA 1
ATOM 719 C C . ASP A 1 93 ? 4.914 1.966 16.25 1 77.06 93 ASP A C 1
ATOM 721 O O . ASP A 1 93 ? 4.387 0.926 16.641 1 77.06 93 ASP A O 1
ATOM 725 N N . GLY A 1 94 ? 6.035 1.789 15.844 1 59.31 94 GLY A N 1
ATOM 726 C CA . GLY A 1 94 ? 6.738 0.517 15.781 1 59.31 94 GLY A CA 1
ATOM 727 C C . GLY A 1 94 ? 7.219 0.03 17.125 1 59.31 94 GLY A C 1
ATOM 728 O O . GLY A 1 94 ? 7.66 -1.114 17.266 1 59.31 94 GLY A O 1
ATOM 729 N N . THR A 1 95 ? 7.453 0.964 17.969 1 46.31 95 THR A N 1
ATOM 730 C CA . THR A 1 95 ? 8.062 0.679 19.25 1 46.31 95 THR A CA 1
ATOM 731 C C . THR A 1 95 ? 7 0.3 20.281 1 46.31 95 THR A C 1
ATOM 733 O O . THR A 1 95 ? 7.301 0.143 21.469 1 46.31 95 THR A O 1
ATOM 736 N N . THR A 1 96 ? 5.793 -0.111 19.781 1 32.22 96 THR A N 1
ATOM 737 C CA . THR A 1 96 ? 5.059 -0.598 20.953 1 32.22 96 THR A CA 1
ATOM 738 C C . THR A 1 96 ? 5.539 -1.991 21.344 1 32.22 96 THR A C 1
ATOM 740 O O . THR A 1 96 ? 5.652 -2.881 20.5 1 32.22 96 THR A O 1
ATOM 743 N N . MET B 1 1 ? -4.602 -12.555 -19.406 1 74.38 1 MET B N 1
ATOM 744 C CA . MET B 1 1 ? -5.754 -13.305 -18.922 1 74.38 1 MET B CA 1
ATOM 745 C C . MET B 1 1 ? -5.414 -14.07 -17.641 1 74.38 1 MET B C 1
ATOM 747 O O . MET B 1 1 ? -6.07 -13.891 -16.625 1 74.38 1 MET B O 1
ATOM 751 N N . LEU B 1 2 ? -4.227 -14.625 -17.672 1 88.25 2 LEU B N 1
ATOM 752 C CA . LEU B 1 2 ? -3.867 -15.43 -16.516 1 88.25 2 LEU B CA 1
ATOM 753 C C . LEU B 1 2 ? -3.498 -14.539 -15.336 1 88.25 2 LEU B C 1
ATOM 755 O O . LEU B 1 2 ? -3.85 -14.836 -14.188 1 88.25 2 LEU B O 1
ATOM 759 N N . GLU B 1 3 ? -2.984 -13.383 -15.68 1 93.06 3 GLU B N 1
ATOM 760 C CA . GLU B 1 3 ? -2.605 -12.438 -14.633 1 93.06 3 GLU B CA 1
ATOM 761 C C . GLU B 1 3 ? -3.836 -11.898 -13.906 1 93.06 3 GLU B C 1
ATOM 763 O O . GLU B 1 3 ? -3.832 -11.766 -12.68 1 93.06 3 GLU B O 1
ATOM 768 N N . LYS B 1 4 ? -4.859 -11.688 -14.656 1 95.25 4 LYS B N 1
ATOM 769 C CA . LYS B 1 4 ? -6.09 -11.164 -14.062 1 95.25 4 LYS B CA 1
ATOM 770 C C . LYS B 1 4 ? -6.715 -12.18 -13.117 1 95.25 4 LYS B C 1
ATOM 772 O O . LYS B 1 4 ? -7.242 -11.812 -12.062 1 95.25 4 LYS B O 1
ATOM 777 N N . ILE B 1 5 ? -6.645 -13.391 -13.492 1 96.69 5 ILE B N 1
ATOM 778 C CA . ILE B 1 5 ? -7.184 -14.469 -12.664 1 96.69 5 ILE B CA 1
ATOM 779 C C . ILE B 1 5 ? -6.406 -14.539 -11.352 1 96.69 5 ILE B C 1
ATOM 781 O O . ILE B 1 5 ? -7 -14.664 -10.273 1 96.69 5 ILE B O 1
ATOM 785 N N . ILE B 1 6 ? -5.113 -14.438 -11.438 1 97.94 6 ILE B N 1
ATOM 786 C CA . ILE B 1 6 ? -4.262 -14.508 -10.258 1 97.94 6 ILE B CA 1
ATOM 787 C C . ILE B 1 6 ? -4.574 -13.336 -9.328 1 97.94 6 ILE B C 1
ATOM 789 O O . ILE B 1 6 ? -4.691 -13.523 -8.109 1 97.94 6 ILE B O 1
ATOM 793 N N . GLU B 1 7 ? -4.715 -12.195 -9.914 1 97.94 7 GLU B N 1
ATOM 794 C CA . GLU B 1 7 ? -5.027 -11 -9.141 1 97.94 7 GLU B CA 1
ATOM 795 C C . GLU B 1 7 ? -6.379 -11.133 -8.438 1 97.94 7 GLU B C 1
ATOM 797 O O . GLU B 1 7 ? -6.508 -10.797 -7.258 1 97.94 7 GLU B O 1
ATOM 802 N N . GLU B 1 8 ? -7.352 -11.594 -9.125 1 98.25 8 GLU B N 1
ATOM 803 C CA . GLU B 1 8 ? -8.688 -11.758 -8.555 1 98.25 8 GLU B CA 1
ATOM 804 C C . GLU B 1 8 ? -8.688 -12.781 -7.426 1 98.25 8 GLU B C 1
ATOM 806 O O . GLU B 1 8 ? -9.359 -12.594 -6.41 1 98.25 8 GLU B O 1
ATOM 811 N N . LYS B 1 9 ? -7.969 -13.828 -7.621 1 98.62 9 LYS B N 1
ATOM 812 C CA . LYS B 1 9 ? -7.875 -14.844 -6.578 1 98.62 9 LYS B CA 1
ATOM 813 C C . LYS B 1 9 ? -7.152 -14.305 -5.344 1 98.62 9 LYS B C 1
ATOM 815 O O . LYS B 1 9 ? -7.508 -14.641 -4.215 1 98.62 9 LYS B O 1
ATOM 820 N N . LEU B 1 10 ? -6.121 -13.523 -5.578 1 98.75 10 LEU B N 1
ATOM 821 C CA . LEU B 1 10 ? -5.445 -12.859 -4.469 1 98.75 10 LEU B CA 1
ATOM 822 C C . LEU B 1 10 ? -6.414 -11.977 -3.695 1 98.75 10 LEU B C 1
ATOM 824 O O . LEU B 1 10 ? -6.469 -12.031 -2.465 1 98.75 10 LEU B O 1
ATOM 828 N N . LYS B 1 11 ? -7.168 -11.188 -4.438 1 98.75 11 LYS B N 1
ATOM 829 C CA . LYS B 1 11 ? -8.141 -10.289 -3.816 1 98.75 11 LYS B CA 1
ATOM 830 C C . LYS B 1 11 ? -9.133 -11.07 -2.963 1 98.75 11 LYS B C 1
ATOM 832 O O . LYS B 1 11 ? -9.43 -10.68 -1.831 1 98.75 11 LYS B O 1
ATOM 837 N N . LYS B 1 12 ? -9.594 -12.102 -3.494 1 98.75 12 LYS B N 1
ATOM 838 C CA . LYS B 1 12 ? -10.562 -12.93 -2.787 1 98.75 12 LYS B CA 1
ATOM 839 C C . LYS B 1 12 ? -9.953 -13.531 -1.524 1 98.75 12 LYS B C 1
ATOM 841 O O . LYS B 1 12 ? -10.594 -13.555 -0.469 1 98.75 12 LYS B O 1
ATOM 846 N N . ALA B 1 13 ? -8.789 -14.023 -1.618 1 98.75 13 ALA B N 1
ATOM 847 C CA . ALA B 1 13 ? -8.117 -14.641 -0.479 1 98.75 13 ALA B CA 1
ATOM 848 C C . ALA B 1 13 ? -7.871 -13.617 0.631 1 98.75 13 ALA B C 1
ATOM 850 O O . ALA B 1 13 ? -8.055 -13.922 1.812 1 98.75 13 ALA B O 1
ATOM 851 N N . VAL B 1 14 ? -7.438 -12.461 0.258 1 98.81 14 VAL B N 1
ATOM 852 C CA . VAL B 1 14 ? -7.191 -11.406 1.229 1 98.81 14 VAL B CA 1
ATOM 853 C C . VAL B 1 14 ? -8.492 -11.047 1.948 1 98.81 14 VAL B C 1
ATOM 855 O O . VAL B 1 14 ? -8.508 -10.914 3.174 1 98.81 14 VAL B O 1
ATOM 858 N N . LYS B 1 15 ? -9.539 -10.898 1.165 1 98.81 15 LYS B N 1
ATOM 859 C CA . LYS B 1 15 ? -10.844 -10.57 1.729 1 98.81 15 LYS B CA 1
ATOM 860 C C . LYS B 1 15 ? -11.305 -11.648 2.707 1 98.81 15 LYS B C 1
ATOM 862 O O . LYS B 1 15 ? -11.82 -11.336 3.781 1 98.81 15 LYS B O 1
ATOM 867 N N . GLN B 1 16 ? -11.047 -12.828 2.352 1 98.62 16 GLN B N 1
ATOM 868 C CA . GLN B 1 16 ? -11.453 -13.953 3.188 1 98.62 16 GLN B CA 1
ATOM 869 C C . GLN B 1 16 ? -10.688 -13.969 4.504 1 98.62 16 GLN B C 1
ATOM 871 O O . GLN B 1 16 ? -11.125 -14.586 5.48 1 98.62 16 GLN B O 1
ATOM 876 N N . ASN B 1 17 ? -9.641 -13.32 4.488 1 98.38 17 ASN B N 1
ATOM 877 C CA . ASN B 1 17 ? -8.828 -13.266 5.695 1 98.38 17 ASN B CA 1
ATOM 878 C C . ASN B 1 17 ? -8.953 -11.922 6.402 1 98.38 17 ASN B C 1
ATOM 880 O O . ASN B 1 17 ? -8.094 -11.547 7.199 1 98.38 17 ASN B O 1
ATOM 884 N N . GLY B 1 18 ? -9.945 -11.148 6.055 1 98.56 18 GLY B N 1
ATOM 885 C CA . GLY B 1 18 ? -10.312 -9.953 6.797 1 98.56 18 GLY B CA 1
ATOM 886 C C . GLY B 1 18 ? -9.594 -8.711 6.324 1 98.56 18 GLY B C 1
ATOM 887 O O . GLY B 1 18 ? -9.672 -7.656 6.957 1 98.56 18 GLY B O 1
ATOM 888 N N . GLY B 1 19 ? -8.898 -8.867 5.18 1 98.75 19 GLY B N 1
ATOM 889 C CA . GLY B 1 19 ? -8.148 -7.73 4.672 1 98.75 19 GLY B CA 1
ATOM 890 C C . GLY B 1 19 ? -8.727 -7.16 3.391 1 98.75 19 GLY B C 1
ATOM 891 O O . GLY B 1 19 ? -9.844 -7.496 3.004 1 98.75 19 GLY B O 1
ATOM 892 N N . VAL B 1 20 ? -8.008 -6.184 2.842 1 98.88 20 VAL B N 1
ATOM 893 C CA . VAL B 1 20 ? -8.336 -5.637 1.529 1 98.88 20 VAL B CA 1
ATOM 894 C C . VAL B 1 20 ? -7.102 -5.684 0.629 1 98.88 20 VAL B C 1
ATOM 896 O O . VAL B 1 20 ? -5.969 -5.621 1.114 1 98.88 20 VAL B O 1
ATOM 899 N N . CYS B 1 21 ? -7.352 -5.852 -0.579 1 98.88 21 CYS B N 1
ATOM 900 C CA . CYS B 1 21 ? -6.336 -5.883 -1.625 1 98.88 21 CYS B CA 1
ATOM 901 C C . CYS B 1 21 ? -6.641 -4.855 -2.709 1 98.88 21 CYS B C 1
ATOM 903 O O . CYS B 1 21 ? -7.398 -5.137 -3.639 1 98.88 21 CYS B O 1
ATOM 905 N N . TRP B 1 22 ? -6.012 -3.695 -2.59 1 98.88 22 TRP B N 1
ATOM 906 C CA . TRP B 1 22 ? -6.34 -2.586 -3.48 1 98.88 22 TRP B CA 1
ATOM 907 C C . TRP B 1 22 ? -5.316 -2.469 -4.602 1 98.88 22 TRP B C 1
ATOM 909 O O . TRP B 1 22 ? -4.156 -2.857 -4.438 1 98.88 22 TRP B O 1
ATOM 919 N N . LYS B 1 23 ? -5.824 -1.981 -5.812 1 98.62 23 LYS B N 1
ATOM 920 C CA . LYS B 1 23 ? -4.863 -1.568 -6.832 1 98.62 23 LYS B CA 1
ATOM 921 C C . LYS B 1 23 ? -3.98 -0.431 -6.328 1 98.62 23 LYS B C 1
ATOM 923 O O . LYS B 1 23 ? -4.461 0.486 -5.656 1 98.62 23 LYS B O 1
ATOM 928 N N . PHE B 1 24 ? -2.713 -0.541 -6.555 1 98.75 24 PHE B N 1
ATOM 929 C CA . PHE B 1 24 ? -1.786 0.508 -6.148 1 98.75 24 PHE B CA 1
ATOM 930 C C . PHE B 1 24 ? -1.188 1.205 -7.367 1 98.75 24 PHE B C 1
ATOM 932 O O . PHE B 1 24 ? -0.405 0.608 -8.109 1 98.75 24 PHE B O 1
ATOM 939 N N . THR B 1 25 ? -1.651 2.406 -7.613 1 98.62 25 THR B N 1
ATOM 940 C CA . THR B 1 25 ? -1.118 3.305 -8.633 1 98.62 25 THR B CA 1
ATOM 941 C C . THR B 1 25 ? -0.571 4.578 -7.996 1 98.62 25 THR B C 1
ATOM 943 O O . THR B 1 25 ? -1.203 5.156 -7.109 1 98.62 25 THR B O 1
ATOM 946 N N . SER B 1 26 ? 0.587 4.969 -8.484 1 98.75 26 SER B N 1
ATOM 947 C CA . SER B 1 26 ? 1.204 6.18 -7.945 1 98.75 26 SER B CA 1
ATOM 948 C C . SER B 1 26 ? 1.719 7.078 -9.062 1 98.75 26 SER B C 1
ATOM 950 O O . SER B 1 26 ? 2.902 7.039 -9.406 1 98.75 26 SER B O 1
ATOM 952 N N . PRO B 1 27 ? 0.745 7.934 -9.578 1 97.81 27 PRO B N 1
ATOM 953 C CA . PRO B 1 27 ? 1.222 8.867 -10.602 1 97.81 27 PRO B CA 1
ATOM 954 C C . PRO B 1 27 ? 2.486 9.609 -10.18 1 97.81 27 PRO B C 1
ATOM 956 O O . PRO B 1 27 ? 2.551 10.148 -9.062 1 97.81 27 PRO B O 1
ATOM 959 N N . GLY B 1 28 ? 3.467 9.586 -11.031 1 96.94 28 GLY B N 1
ATOM 960 C CA . GLY B 1 28 ? 4.727 10.234 -10.703 1 96.94 28 GLY B CA 1
ATOM 961 C C . GLY B 1 28 ? 5.773 9.273 -10.18 1 96.94 28 GLY B C 1
ATOM 962 O O . GLY B 1 28 ? 6.949 9.625 -10.062 1 96.94 28 GLY B O 1
ATOM 963 N N . THR B 1 29 ? 5.316 8.07 -9.859 1 98.25 29 THR B N 1
ATOM 964 C CA . THR B 1 29 ? 6.219 7.02 -9.398 1 98.25 29 THR B CA 1
ATOM 965 C C . THR B 1 29 ? 6.016 5.738 -10.195 1 98.25 29 THR B C 1
ATOM 967 O O . THR B 1 29 ? 5.137 4.934 -9.875 1 98.25 29 THR B O 1
ATOM 970 N N . ALA B 1 30 ? 6.91 5.488 -11.102 1 97.75 30 ALA B N 1
ATOM 971 C CA . ALA B 1 30 ? 6.789 4.305 -11.945 1 97.75 30 ALA B CA 1
ATOM 972 C C . ALA B 1 30 ? 7.277 3.057 -11.211 1 97.75 30 ALA B C 1
ATOM 974 O O . ALA B 1 30 ? 8.102 3.146 -10.305 1 97.75 30 ALA B O 1
ATOM 975 N N . GLY B 1 31 ? 6.719 1.989 -11.539 1 98.5 31 GLY B N 1
ATOM 976 C CA . GLY B 1 31 ? 7.27 0.706 -11.133 1 98.5 31 GLY B CA 1
ATOM 977 C C . GLY B 1 31 ? 6.762 0.24 -9.781 1 98.5 31 GLY B C 1
ATOM 978 O O . GLY B 1 31 ? 7.285 -0.722 -9.211 1 98.5 31 GLY B O 1
ATOM 979 N N . VAL B 1 32 ? 5.773 0.889 -9.219 1 98.88 32 VAL B N 1
ATOM 980 C CA . VAL B 1 32 ? 5.242 0.441 -7.934 1 98.88 32 VAL B CA 1
ATOM 981 C C . VAL B 1 32 ? 4.516 -0.89 -8.109 1 98.88 32 VAL B C 1
ATOM 983 O O . VAL B 1 32 ? 4.027 -1.198 -9.195 1 98.88 32 VAL B O 1
ATOM 986 N N . PRO B 1 33 ? 4.449 -1.708 -7.062 1 98.88 33 PRO B N 1
ATOM 987 C CA . PRO B 1 33 ? 3.76 -2.996 -7.18 1 98.88 33 PRO B CA 1
ATOM 988 C C . PRO B 1 33 ? 2.281 -2.844 -7.523 1 98.88 33 PRO B C 1
ATOM 990 O O . PRO B 1 33 ? 1.668 -1.825 -7.195 1 98.88 33 PRO B O 1
ATOM 993 N N . ASP B 1 34 ? 1.684 -3.799 -8.07 1 98.75 34 ASP B N 1
ATOM 994 C CA . ASP B 1 34 ? 0.313 -3.77 -8.57 1 98.75 34 ASP B CA 1
ATOM 995 C C . ASP B 1 34 ? -0.689 -3.631 -7.43 1 98.75 34 ASP B C 1
ATOM 997 O O . ASP B 1 34 ? -1.735 -2.998 -7.586 1 98.75 34 ASP B O 1
ATOM 1001 N N . ARG B 1 35 ? -0.372 -4.324 -6.332 1 98.94 35 ARG B N 1
ATOM 1002 C CA . ARG B 1 35 ? -1.363 -4.422 -5.266 1 98.94 35 ARG B CA 1
ATOM 1003 C C . ARG B 1 35 ? -0.75 -4.074 -3.914 1 98.94 35 ARG B C 1
ATOM 1005 O O . ARG B 1 35 ? 0.41 -4.398 -3.65 1 98.94 35 ARG B O 1
ATOM 1012 N N . ILE B 1 36 ? -1.505 -3.494 -3.127 1 98.94 36 ILE B N 1
ATOM 1013 C CA . ILE B 1 36 ? -1.224 -3.363 -1.701 1 98.94 36 ILE B CA 1
ATOM 1014 C C . ILE B 1 36 ? -2.211 -4.211 -0.9 1 98.94 36 ILE B C 1
ATOM 1016 O O . ILE B 1 36 ? -3.424 -4.117 -1.104 1 98.94 36 ILE B O 1
ATOM 1020 N N . VAL B 1 37 ? -1.707 -5.047 -0.121 1 98.88 37 VAL B N 1
ATOM 1021 C CA . VAL B 1 37 ? -2.48 -5.93 0.747 1 98.88 37 VAL B CA 1
ATOM 1022 C C . VAL B 1 37 ? -2.469 -5.391 2.176 1 98.88 37 VAL B C 1
ATOM 1024 O O . VAL B 1 37 ? -1.402 -5.215 2.77 1 98.88 37 VAL B O 1
ATOM 1027 N N . LEU B 1 38 ? -3.613 -5.102 2.676 1 98.81 38 LEU B N 1
ATOM 1028 C CA . LEU B 1 38 ? -3.799 -4.555 4.016 1 98.81 38 LEU B CA 1
AT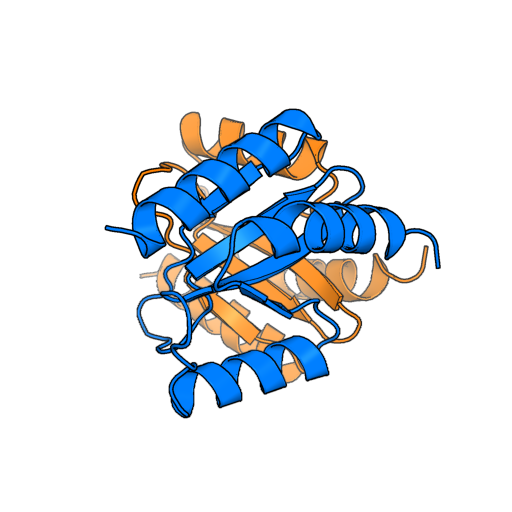OM 1029 C C . LEU B 1 38 ? -4.594 -5.516 4.891 1 98.81 38 LEU B C 1
ATOM 1031 O O . LEU B 1 38 ? -5.77 -5.777 4.625 1 98.81 38 LEU B O 1
ATOM 1035 N N . MET B 1 39 ? -3.947 -6.016 5.898 1 98.75 39 MET B N 1
ATOM 1036 C CA . MET B 1 39 ? -4.523 -7.055 6.75 1 98.75 39 MET B CA 1
ATOM 1037 C C . MET B 1 39 ? -4.738 -6.543 8.172 1 98.75 39 MET B C 1
ATOM 1039 O O . MET B 1 39 ? -4.117 -5.559 8.578 1 98.75 39 MET B O 1
ATOM 1043 N N . PRO B 1 40 ? -5.672 -7.191 8.883 1 98.12 40 PRO B N 1
ATOM 1044 C CA . PRO B 1 40 ? -5.84 -6.805 10.289 1 98.12 40 PRO B CA 1
ATOM 1045 C C . PRO B 1 40 ? -4.523 -6.824 11.062 1 98.12 40 PRO B C 1
ATOM 1047 O O . PRO B 1 40 ? -3.654 -7.656 10.789 1 98.12 40 PRO B O 1
ATOM 1050 N N . GLY B 1 41 ? -4.426 -5.953 12.094 1 96.62 41 GLY B N 1
ATOM 1051 C CA . GLY B 1 41 ? -3.213 -5.844 12.883 1 96.62 41 GLY B CA 1
ATOM 1052 C C . GLY B 1 41 ? -2.193 -4.895 12.281 1 96.62 41 GLY B C 1
ATOM 1053 O O . GLY B 1 41 ? -1.049 -4.836 12.734 1 96.62 41 GLY B O 1
ATOM 1054 N N . GLY B 1 42 ? -2.619 -4.168 11.312 1 97.31 42 GLY B N 1
ATOM 1055 C CA . GLY B 1 42 ? -1.725 -3.219 10.664 1 97.31 42 GLY B CA 1
ATOM 1056 C C . GLY B 1 42 ? -0.659 -3.887 9.82 1 97.31 42 GLY B C 1
ATOM 1057 O O . GLY B 1 42 ? 0.451 -3.365 9.688 1 97.31 42 GLY B O 1
ATOM 1058 N N . ARG B 1 43 ? -1.012 -5.027 9.336 1 98 43 ARG B N 1
ATOM 1059 C CA . ARG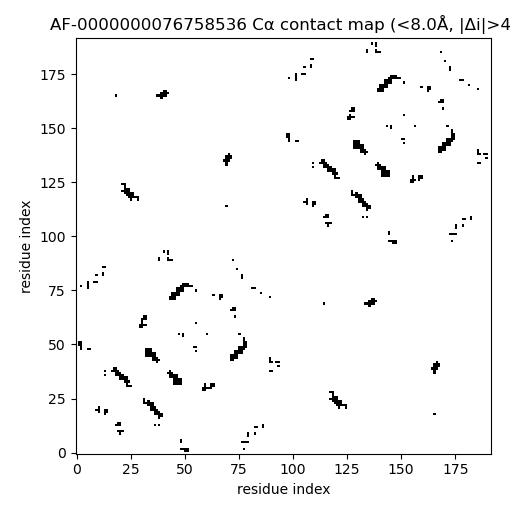 B 1 43 ? -0.059 -5.773 8.516 1 98 43 ARG B CA 1
ATOM 1060 C C . ARG B 1 43 ? -0.217 -5.426 7.039 1 98 43 ARG B C 1
ATOM 1062 O O . ARG B 1 43 ? -1.339 -5.281 6.547 1 98 43 ARG B O 1
ATOM 1069 N N . ILE B 1 44 ? 0.944 -5.344 6.371 1 98.5 44 ILE B N 1
ATOM 1070 C CA . ILE B 1 44 ? 0.917 -4.871 4.988 1 98.5 44 ILE B CA 1
ATOM 1071 C C . ILE B 1 44 ? 1.909 -5.672 4.148 1 98.5 44 ILE B C 1
ATOM 1073 O O . ILE B 1 44 ? 2.979 -6.055 4.633 1 98.5 44 ILE B O 1
ATOM 1077 N N . ALA B 1 45 ? 1.537 -5.82 2.908 1 98.75 45 ALA B N 1
ATOM 1078 C CA . ALA B 1 45 ? 2.465 -6.309 1.894 1 98.75 45 ALA B CA 1
ATOM 1079 C C . ALA B 1 45 ? 2.178 -5.68 0.535 1 98.75 45 ALA B C 1
ATOM 1081 O O . ALA B 1 45 ? 1.038 -5.309 0.245 1 98.75 45 ALA B O 1
ATOM 1082 N N . PHE B 1 46 ? 3.215 -5.594 -0.275 1 98.94 46 PHE B N 1
ATOM 1083 C CA . PHE B 1 46 ? 3.105 -5.215 -1.679 1 98.94 46 PHE B CA 1
ATOM 1084 C C . PHE B 1 46 ? 3.268 -6.43 -2.582 1 98.94 46 PHE B C 1
ATOM 1086 O O . PHE B 1 46 ? 4.148 -7.262 -2.363 1 98.94 46 PHE B O 1
ATOM 1093 N N . VAL B 1 47 ? 2.396 -6.492 -3.604 1 98.94 47 VAL B N 1
ATOM 1094 C CA . VAL B 1 47 ? 2.439 -7.68 -4.449 1 98.94 47 VAL B CA 1
ATOM 1095 C C . VAL B 1 47 ? 2.492 -7.266 -5.918 1 98.94 47 VAL B C 1
ATOM 1097 O O . VAL B 1 47 ? 1.604 -6.562 -6.402 1 98.94 47 VAL B O 1
ATOM 1100 N N . GLU B 1 48 ? 3.533 -7.68 -6.594 1 98.88 48 GLU B N 1
ATOM 1101 C CA . GLU B 1 48 ? 3.658 -7.582 -8.047 1 98.88 48 GLU B CA 1
ATOM 1102 C C . GLU B 1 48 ? 3.141 -8.844 -8.727 1 98.88 48 GLU B C 1
ATOM 1104 O O . GLU B 1 48 ? 3.703 -9.93 -8.547 1 98.88 48 GLU B O 1
ATOM 1109 N N . VAL B 1 49 ? 2.08 -8.664 -9.492 1 98.62 49 VAL B N 1
ATOM 1110 C CA . VAL B 1 49 ? 1.482 -9.82 -10.141 1 98.62 49 VAL B CA 1
ATOM 1111 C C . VAL B 1 49 ? 2.02 -9.953 -11.562 1 98.62 49 VAL B C 1
ATOM 1113 O O . VAL B 1 49 ? 2.113 -8.961 -12.289 1 98.62 49 VAL B O 1
ATOM 1116 N N . LYS B 1 50 ? 2.424 -11.148 -11.867 1 98.12 50 LYS B N 1
ATOM 1117 C CA . LYS B 1 50 ? 2.938 -11.445 -13.203 1 98.12 50 LYS B CA 1
ATOM 1118 C C . LYS B 1 50 ? 2.238 -12.656 -13.805 1 98.12 50 LYS B C 1
ATOM 1120 O O . LYS B 1 50 ? 1.725 -13.508 -13.078 1 98.12 50 LYS B O 1
ATOM 1125 N N . ALA B 1 51 ? 2.246 -12.703 -15.109 1 96.25 51 ALA B N 1
ATOM 1126 C CA . ALA B 1 51 ? 1.865 -13.945 -15.773 1 96.25 51 ALA B CA 1
ATOM 1127 C C . ALA B 1 51 ? 2.855 -15.062 -15.461 1 96.25 51 ALA B C 1
ATOM 1129 O O . ALA B 1 51 ? 4.004 -14.805 -15.102 1 96.25 51 ALA B O 1
ATOM 1130 N N . PRO B 1 52 ? 2.34 -16.266 -15.547 1 94.25 52 PRO B N 1
ATOM 1131 C CA . PRO B 1 52 ? 3.229 -17.375 -15.234 1 94.25 52 PRO B CA 1
ATOM 1132 C C . PRO B 1 52 ? 4.543 -17.328 -16 1 94.25 52 PRO B C 1
ATOM 1134 O O . PRO B 1 52 ? 4.539 -17.25 -17.234 1 94.25 52 PRO B O 1
ATOM 1137 N N . GLY B 1 53 ? 5.625 -17.297 -15.18 1 91 53 GLY B N 1
ATOM 1138 C CA . GLY B 1 53 ? 6.945 -17.375 -15.781 1 91 53 GLY B CA 1
ATOM 1139 C C . GLY B 1 53 ? 7.523 -16.016 -16.125 1 91 53 GLY B C 1
ATOM 1140 O O . GLY B 1 53 ? 8.695 -15.906 -16.5 1 91 53 GLY B O 1
ATOM 1141 N N . GLU B 1 54 ? 6.73 -15.039 -16.094 1 96.06 54 GLU B N 1
ATOM 1142 C CA . GLU B 1 54 ? 7.203 -13.688 -16.391 1 96.06 54 GLU B CA 1
ATOM 1143 C C . GLU B 1 54 ? 7.891 -13.062 -15.18 1 96.06 54 GLU B C 1
ATOM 1145 O O . GLU B 1 54 ? 7.52 -13.344 -14.039 1 96.06 54 GLU B O 1
ATOM 1150 N N . LYS B 1 55 ? 8.859 -12.219 -15.5 1 96.12 55 LYS B N 1
ATOM 1151 C CA . LYS B 1 55 ? 9.641 -11.578 -14.445 1 96.12 55 LYS B CA 1
ATOM 1152 C C . LYS B 1 55 ? 9.383 -10.078 -14.406 1 96.12 55 LYS B C 1
ATOM 1154 O O . LYS B 1 55 ? 9.039 -9.477 -15.43 1 96.12 55 LYS B O 1
ATOM 1159 N N . PRO B 1 56 ? 9.617 -9.477 -13.242 1 97.69 56 PRO B N 1
ATOM 1160 C CA . PRO B 1 56 ? 9.484 -8.023 -13.18 1 97.69 56 PRO B CA 1
ATOM 1161 C C . PRO B 1 56 ? 10.547 -7.293 -14 1 97.69 56 PRO B C 1
ATOM 1163 O O . PRO B 1 56 ? 11.641 -7.832 -14.211 1 97.69 56 PRO B O 1
ATOM 1166 N N . ARG B 1 57 ? 10.188 -6.125 -14.422 1 98.19 57 ARG B N 1
ATOM 1167 C CA . ARG B 1 57 ? 11.141 -5.254 -15.109 1 98.19 57 ARG B CA 1
ATOM 1168 C C . ARG B 1 57 ? 12.141 -4.664 -14.125 1 98.19 57 ARG B C 1
ATOM 1170 O O . ARG B 1 57 ? 11.891 -4.617 -12.922 1 98.19 57 ARG B O 1
ATOM 1177 N N . PRO B 1 58 ? 13.211 -4.246 -14.641 1 98.44 58 PRO B N 1
ATOM 1178 C CA . PRO B 1 58 ? 14.258 -3.703 -13.773 1 98.44 58 PRO B CA 1
ATOM 1179 C C . PRO B 1 58 ? 13.758 -2.574 -12.883 1 98.44 58 PRO B C 1
ATOM 1181 O O . PRO B 1 58 ? 14.133 -2.5 -11.703 1 98.44 58 PRO B O 1
ATOM 1184 N N . LEU B 1 59 ? 12.953 -1.683 -13.359 1 98.5 59 LEU B N 1
ATOM 1185 C CA . LEU B 1 59 ? 12.43 -0.579 -12.562 1 98.5 59 LEU B CA 1
ATOM 1186 C C . LEU B 1 59 ? 11.562 -1.097 -11.414 1 98.5 59 LEU B C 1
ATOM 1188 O O . LEU B 1 59 ? 11.586 -0.542 -10.312 1 98.5 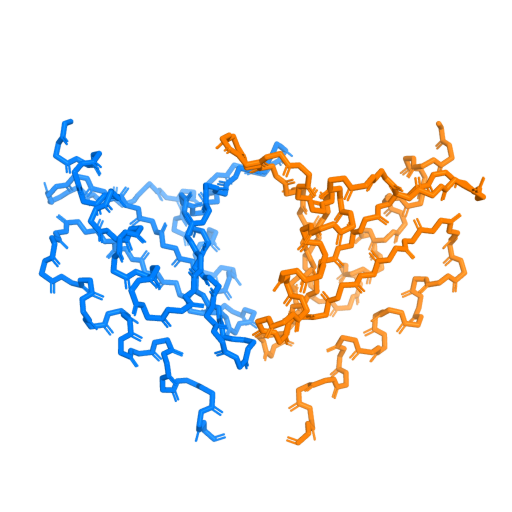59 LEU B O 1
ATOM 1192 N N . GLN B 1 60 ? 10.789 -2.125 -11.734 1 98.81 60 GLN B N 1
ATOM 1193 C CA . GLN B 1 60 ? 9.984 -2.732 -10.68 1 98.81 60 GLN B CA 1
ATOM 1194 C C . GLN B 1 60 ? 10.867 -3.338 -9.594 1 98.81 60 GLN B C 1
ATOM 1196 O O . GLN B 1 60 ? 10.57 -3.209 -8.398 1 98.81 60 GLN B O 1
ATOM 1201 N N . LEU B 1 61 ? 11.938 -3.965 -10.031 1 98.75 61 LEU B N 1
ATOM 1202 C CA . LEU B 1 61 ? 12.859 -4.574 -9.086 1 98.75 61 LEU B CA 1
ATOM 1203 C C . LEU B 1 61 ? 13.508 -3.518 -8.195 1 98.75 61 LEU B C 1
ATOM 1205 O O . LEU B 1 61 ? 13.734 -3.75 -7.008 1 98.75 61 LEU B O 1
ATOM 1209 N N . SER B 1 62 ? 13.773 -2.441 -8.758 1 98.62 62 SER B N 1
ATOM 1210 C CA . SER B 1 62 ? 14.352 -1.342 -7.992 1 98.62 62 SER B CA 1
ATOM 1211 C C . SER B 1 62 ? 13.367 -0.826 -6.945 1 98.62 62 SER B C 1
ATOM 1213 O O . SER B 1 62 ? 13.75 -0.557 -5.805 1 98.62 62 SER B O 1
ATOM 1215 N N . ARG B 1 63 ? 12.133 -0.729 -7.312 1 98.81 63 ARG B N 1
ATOM 1216 C CA . ARG B 1 63 ? 11.102 -0.303 -6.371 1 98.81 63 ARG B CA 1
ATOM 1217 C C . ARG B 1 63 ? 10.906 -1.334 -5.266 1 98.81 63 ARG B C 1
ATOM 1219 O O . ARG B 1 63 ? 10.727 -0.976 -4.102 1 98.81 63 ARG B O 1
ATOM 1226 N N . HIS B 1 64 ? 10.961 -2.584 -5.648 1 98.94 64 HIS B N 1
ATOM 1227 C CA . HIS B 1 64 ? 10.859 -3.645 -4.656 1 98.94 64 HIS B CA 1
ATOM 1228 C C . HIS B 1 64 ? 11.984 -3.551 -3.631 1 98.94 64 HIS B C 1
ATOM 1230 O O . HIS B 1 64 ? 11.75 -3.703 -2.43 1 98.94 64 HIS B O 1
ATOM 1236 N N . LYS B 1 65 ? 13.133 -3.389 -4.18 1 98.88 65 LYS B N 1
ATOM 1237 C CA . LYS B 1 65 ? 14.297 -3.285 -3.307 1 98.88 65 LYS B CA 1
ATOM 1238 C C . LYS B 1 65 ? 14.148 -2.123 -2.328 1 98.88 65 LYS B C 1
ATOM 1240 O O . LYS B 1 65 ? 14.484 -2.254 -1.147 1 98.88 65 LYS B O 1
ATOM 1245 N N . LEU B 1 66 ? 13.711 -1.006 -2.797 1 98.81 66 LEU B N 1
ATOM 1246 C CA . LEU B 1 66 ? 13.477 0.156 -1.946 1 98.81 66 LEU B CA 1
ATOM 1247 C C . LEU B 1 66 ? 12.477 -0.173 -0.841 1 98.81 66 LEU B C 1
ATOM 1249 O O . LEU B 1 66 ? 12.727 0.121 0.331 1 98.81 66 LEU B O 1
ATOM 1253 N N . LEU B 1 67 ? 11.367 -0.802 -1.216 1 98.88 67 LEU B N 1
ATOM 1254 C CA . LEU B 1 67 ? 10.32 -1.157 -0.26 1 98.88 67 LEU B CA 1
ATOM 1255 C C . LEU B 1 67 ? 10.852 -2.141 0.78 1 98.88 67 LEU B C 1
ATOM 1257 O O . LEU B 1 67 ? 10.562 -2 1.972 1 98.88 67 LEU B O 1
ATOM 1261 N N . ARG B 1 68 ? 11.664 -3.031 0.324 1 98.88 68 ARG B N 1
ATOM 1262 C CA . ARG B 1 68 ? 12.242 -4.004 1.247 1 98.88 68 ARG B CA 1
ATOM 1263 C C . ARG B 1 68 ? 13.242 -3.338 2.191 1 98.88 68 ARG B C 1
ATOM 1265 O O . ARG B 1 68 ? 13.305 -3.68 3.375 1 98.88 68 ARG B O 1
ATOM 1272 N N . ARG B 1 69 ? 13.984 -2.457 1.629 1 98.75 69 ARG B N 1
ATOM 1273 C CA . ARG B 1 69 ? 14.945 -1.731 2.457 1 98.75 69 ARG B CA 1
ATOM 1274 C C . ARG B 1 69 ? 14.234 -0.947 3.557 1 98.75 69 ARG B C 1
ATOM 1276 O O . ARG B 1 69 ? 14.773 -0.782 4.656 1 98.75 69 ARG B O 1
ATOM 1283 N N . LEU B 1 70 ? 13.117 -0.495 3.268 1 98.5 70 LEU B N 1
ATOM 1284 C CA . LEU B 1 70 ? 12.336 0.252 4.25 1 98.5 70 LEU B CA 1
ATOM 1285 C C . LEU B 1 70 ? 11.672 -0.691 5.25 1 98.5 70 LEU B C 1
ATOM 1287 O O . LEU B 1 70 ? 11.117 -0.245 6.258 1 98.5 70 LEU B O 1
ATOM 1291 N N . GLY B 1 71 ? 11.641 -2.004 4.945 1 98.12 71 GLY B N 1
ATOM 1292 C CA . GLY B 1 71 ? 11.156 -2.969 5.918 1 98.12 71 GLY B CA 1
ATOM 1293 C C . GLY B 1 71 ? 9.82 -3.578 5.531 1 98.12 71 GLY B C 1
ATOM 1294 O O . GLY B 1 71 ? 9.172 -4.234 6.348 1 98.12 71 GLY B O 1
ATOM 1295 N N . PHE B 1 72 ? 9.453 -3.4 4.246 1 98.56 72 PHE B N 1
ATOM 1296 C CA . PHE B 1 72 ? 8.141 -3.889 3.844 1 98.56 72 PHE B CA 1
ATOM 1297 C C . PHE B 1 72 ? 8.25 -5.238 3.141 1 98.56 72 PHE B C 1
ATOM 1299 O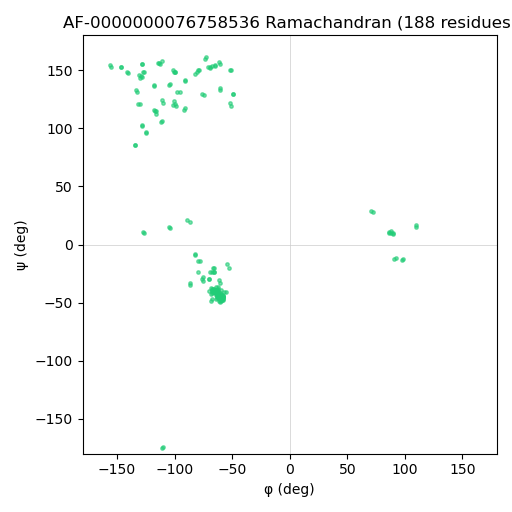 O . PHE B 1 72 ? 9.258 -5.52 2.488 1 98.56 72 PHE B O 1
ATOM 1306 N N . LEU B 1 73 ? 7.176 -6.043 3.326 1 98.69 73 LEU B N 1
ATOM 1307 C CA . LEU B 1 73 ? 7.059 -7.281 2.564 1 98.69 73 LEU B CA 1
ATOM 1308 C C . LEU B 1 73 ? 6.676 -6.996 1.116 1 98.69 73 LEU B C 1
ATOM 1310 O O . LEU B 1 73 ? 5.742 -6.23 0.855 1 98.69 73 LEU B O 1
ATOM 1314 N N . VAL B 1 74 ? 7.461 -7.586 0.226 1 98.88 74 VAL B N 1
ATOM 1315 C CA . VAL B 1 74 ? 7.199 -7.449 -1.202 1 98.88 74 VAL B CA 1
ATOM 1316 C C . VAL B 1 74 ? 7.262 -8.82 -1.873 1 98.88 74 VAL B C 1
ATOM 1318 O O . VAL B 1 74 ? 8.219 -9.57 -1.673 1 98.88 74 VAL B O 1
ATOM 1321 N N . TYR B 1 75 ? 6.25 -9.109 -2.67 1 98.75 75 TYR B N 1
ATOM 1322 C CA . TYR B 1 75 ? 6.188 -10.406 -3.332 1 98.75 75 TYR B CA 1
ATOM 1323 C C . TYR B 1 75 ? 5.98 -10.25 -4.832 1 98.75 75 TYR B C 1
ATOM 1325 O O . TYR B 1 75 ? 5.305 -9.312 -5.273 1 98.75 75 TYR B O 1
ATOM 1333 N N . VAL B 1 76 ? 6.602 -11.125 -5.547 1 98.62 76 VAL B N 1
ATOM 1334 C CA . VAL B 1 76 ? 6.219 -11.367 -6.934 1 98.62 76 VAL B CA 1
ATOM 1335 C C . VAL B 1 76 ? 5.344 -12.609 -7.02 1 98.62 76 VAL B C 1
ATOM 1337 O O . VAL B 1 76 ? 5.734 -13.688 -6.555 1 98.62 76 VAL B O 1
ATOM 1340 N N . LEU B 1 77 ? 4.172 -12.438 -7.523 1 98.5 77 LEU B N 1
ATOM 1341 C CA . LEU B 1 77 ? 3.201 -13.523 -7.598 1 98.5 77 LEU B CA 1
ATOM 1342 C C . LEU B 1 77 ? 2.877 -13.867 -9.047 1 98.5 77 LEU B C 1
ATOM 1344 O O . LEU B 1 77 ? 2.301 -13.055 -9.766 1 98.5 77 LEU B O 1
ATOM 1348 N N . ASP B 1 78 ? 3.238 -15.086 -9.492 1 97.62 78 ASP B N 1
ATOM 1349 C CA . ASP B 1 78 ? 3.018 -15.453 -10.891 1 97.62 78 ASP B CA 1
ATOM 1350 C C . ASP B 1 78 ? 2.232 -16.75 -10.992 1 97.62 78 ASP B C 1
ATOM 1352 O O . ASP B 1 78 ? 2.15 -17.359 -12.07 1 97.62 78 ASP B O 1
ATOM 1356 N N . ALA B 1 79 ? 1.728 -17.188 -9.836 1 97.12 79 ALA B N 1
ATOM 1357 C CA . ALA B 1 79 ? 0.875 -18.375 -9.805 1 97.12 79 ALA B CA 1
ATOM 1358 C C . ALA B 1 79 ? -0.049 -18.359 -8.594 1 97.12 79 ALA B C 1
ATOM 1360 O O . ALA B 1 79 ? 0.329 -17.859 -7.523 1 97.12 79 ALA B O 1
ATOM 1361 N N . CYS B 1 80 ? -1.185 -19.016 -8.719 1 97.44 80 CYS B N 1
ATOM 1362 C CA . CYS B 1 80 ? -2.156 -19.031 -7.633 1 97.44 80 CYS B CA 1
ATOM 1363 C C . CYS B 1 80 ? -1.618 -19.797 -6.43 1 97.44 80 CYS B C 1
ATOM 1365 O O . CYS B 1 80 ? -1.965 -19.484 -5.289 1 97.44 80 CYS B O 1
ATOM 1367 N N . GLU B 1 81 ? -0.753 -20.625 -6.652 1 97.31 81 GLU B N 1
ATOM 1368 C CA . GLU B 1 81 ? -0.217 -21.484 -5.602 1 97.31 81 GLU B CA 1
ATOM 1369 C C . GLU B 1 81 ? 0.551 -20.672 -4.562 1 97.31 81 GLU B C 1
ATOM 1371 O O . GLU B 1 81 ? 0.698 -21.094 -3.416 1 97.31 81 GLU B O 1
ATOM 1376 N N . GLY B 1 82 ? 1.039 -19.547 -4.887 1 97.88 82 GLY B N 1
ATOM 1377 C CA . GLY B 1 82 ? 1.809 -18.719 -3.975 1 97.88 82 GLY B CA 1
ATOM 1378 C C . GLY B 1 82 ? 0.94 -17.875 -3.053 1 97.88 82 GLY B C 1
ATOM 1379 O O . GLY B 1 82 ? 1.429 -17.312 -2.07 1 97.88 82 GLY B O 1
ATOM 1380 N N . ILE B 1 83 ? -0.344 -17.828 -3.26 1 98.62 83 ILE B N 1
ATOM 1381 C CA . ILE B 1 83 ? -1.241 -16.906 -2.582 1 98.62 83 ILE B CA 1
ATOM 1382 C C . ILE B 1 83 ? -1.329 -17.266 -1.101 1 98.62 83 ILE B C 1
ATOM 1384 O O . ILE B 1 83 ? -1.188 -16.391 -0.238 1 98.62 83 ILE B O 1
ATOM 1388 N N . GLU B 1 84 ? -1.502 -18.469 -0.842 1 98.12 84 GLU B N 1
ATOM 1389 C CA . GLU B 1 84 ? -1.631 -18.891 0.551 1 98.12 84 GLU B CA 1
ATOM 1390 C C . GLU B 1 84 ? -0.36 -18.578 1.339 1 98.12 84 GLU B C 1
ATOM 1392 O O . GLU B 1 84 ? -0.427 -18.188 2.51 1 98.12 84 GLU B O 1
ATOM 1397 N N . LYS B 1 85 ? 0.70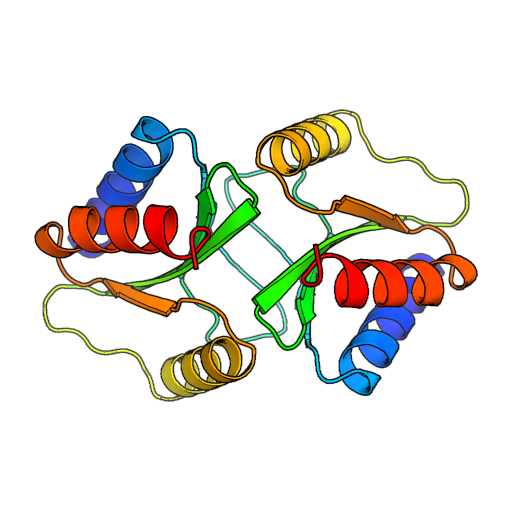9 -18.859 0.776 1 97.88 85 LYS B N 1
ATOM 1398 C CA . LYS B 1 85 ? 1.984 -18.578 1.43 1 97.88 85 LYS B CA 1
ATOM 1399 C C . LYS B 1 85 ? 2.123 -17.094 1.754 1 97.88 85 LYS B C 1
ATOM 1401 O O . LYS B 1 85 ? 2.549 -16.734 2.852 1 97.88 85 LYS B O 1
ATOM 1406 N N . ILE B 1 86 ? 1.787 -16.297 0.832 1 98.31 86 ILE B N 1
ATOM 1407 C CA . ILE B 1 86 ? 1.864 -14.852 1.024 1 98.31 86 ILE B CA 1
ATOM 1408 C C . ILE B 1 86 ? 0.961 -14.438 2.184 1 98.31 86 ILE B C 1
ATOM 1410 O O . ILE B 1 86 ? 1.393 -13.719 3.088 1 98.31 86 ILE B O 1
ATOM 1414 N N . ILE B 1 87 ? -0.268 -14.898 2.15 1 98.38 87 ILE B N 1
ATOM 1415 C CA . ILE B 1 87 ? -1.233 -14.555 3.186 1 98.38 87 ILE B CA 1
ATOM 1416 C C . ILE B 1 87 ? -0.701 -14.984 4.551 1 98.38 87 ILE B C 1
ATOM 1418 O O . ILE B 1 87 ? -0.755 -14.211 5.516 1 98.38 87 ILE B O 1
ATOM 1422 N N . SER B 1 88 ? -0.189 -16.156 4.562 1 97.88 88 SER B N 1
ATOM 1423 C CA . SER B 1 88 ? 0.335 -16.703 5.816 1 97.88 88 SER B CA 1
ATOM 1424 C C . SER B 1 88 ? 1.503 -15.867 6.328 1 97.88 88 SER B C 1
ATOM 1426 O O . SER B 1 88 ? 1.592 -15.578 7.527 1 97.88 88 SER B O 1
ATOM 1428 N N . GLU B 1 89 ? 2.318 -15.5 5.5 1 98.06 89 GLU B N 1
ATOM 1429 C CA . GLU B 1 89 ? 3.498 -14.727 5.883 1 98.06 89 GLU B CA 1
ATOM 1430 C C . GLU B 1 89 ? 3.111 -13.336 6.363 1 98.06 89 GLU B C 1
ATOM 1432 O O . GLU B 1 89 ? 3.68 -12.828 7.332 1 98.06 89 GLU B O 1
ATOM 1437 N N . VAL B 1 90 ? 2.195 -12.727 5.676 1 97.69 90 VAL B N 1
ATOM 1438 C CA . VAL B 1 90 ? 1.761 -11.383 6.059 1 97.69 90 VAL B CA 1
ATOM 1439 C C . VAL B 1 90 ? 1.106 -11.43 7.438 1 97.69 90 VAL B C 1
ATOM 1441 O O . VAL B 1 90 ? 1.333 -10.547 8.266 1 97.69 90 VAL B O 1
ATOM 1444 N N . LYS B 1 91 ? 0.364 -12.438 7.688 1 96.06 91 LYS B N 1
ATOM 1445 C CA . LYS B 1 91 ? -0.338 -12.562 8.961 1 96.06 91 LYS B CA 1
ATOM 1446 C C . LYS B 1 91 ? 0.638 -12.828 10.102 1 96.06 91 LYS B C 1
ATOM 1448 O O . LYS B 1 91 ? 0.395 -12.43 11.242 1 96.06 91 LYS B O 1
ATOM 1453 N N . SER B 1 92 ? 1.741 -13.477 9.82 1 90.94 92 SER B N 1
ATOM 1454 C CA . SER B 1 92 ? 2.707 -13.852 10.844 1 90.94 92 SER B CA 1
ATOM 1455 C C . SER B 1 92 ? 3.705 -12.727 11.102 1 90.94 92 SER B C 1
ATOM 1457 O O . SER B 1 92 ? 4.375 -12.711 12.141 1 90.94 92 SER B O 1
ATOM 1459 N N . ASP B 1 93 ? 4.145 -11.883 10.219 1 77.94 93 ASP B N 1
ATOM 1460 C CA . ASP B 1 93 ? 5.133 -10.82 10.336 1 77.94 93 ASP B CA 1
ATOM 1461 C C . ASP B 1 93 ? 4.785 -9.867 11.477 1 77.94 93 ASP B C 1
ATOM 1463 O O . ASP B 1 93 ? 5.668 -9.211 12.039 1 77.94 93 ASP B O 1
ATOM 1467 N N . GLY B 1 94 ? 3.662 -9.781 12.031 1 57.44 94 GLY B N 1
ATOM 1468 C CA . GLY B 1 94 ? 3.375 -8.938 13.18 1 57.44 94 GLY B CA 1
ATOM 1469 C C . GLY B 1 94 ? 3.84 -9.547 14.492 1 57.44 94 GLY B C 1
ATOM 1470 O O . GLY B 1 94 ? 3.779 -8.898 15.539 1 57.44 94 GLY B O 1
ATOM 1471 N N . THR B 1 95 ? 3.971 -10.844 14.492 1 45.5 95 THR B N 1
ATOM 1472 C CA . THR B 1 95 ? 4.242 -11.562 15.734 1 45.5 95 THR B CA 1
ATOM 1473 C C . THR B 1 95 ? 5.742 -11.664 15.984 1 45.5 95 THR B C 1
ATOM 1475 O O . THR B 1 95 ? 6.176 -12.32 16.938 1 45.5 95 THR B O 1
ATOM 1478 N N . THR B 1 96 ? 6.512 -10.742 15.328 1 33.09 96 THR B N 1
ATOM 1479 C CA . THR B 1 96 ? 7.855 -10.938 15.859 1 33.09 96 THR B CA 1
ATOM 1480 C C . THR B 1 96 ? 8 -10.281 17.234 1 33.09 96 THR B C 1
ATOM 1482 O O . THR B 1 96 ? 7.609 -9.125 17.406 1 33.09 96 THR B O 1
#